Protein AF-0000000085037123 (afdb_homodimer)

Secondary structure (DSSP, 8-state):
--HHHHHHHHT--HHHHHHHHHTTSS-PPPEETTEE---HHHHHHHHHHHHHHTTT--HHHHHHHHHHHHT-GGGHHHHHHHHHHHHHHHHHHHHHHHHHHHHHHHHHHHHHHHHH-/--HHHHHHHHT--HHHHHHHHHTTSS-PPPEETTEE---HHHHHHHHHHHHHHTTT--HHHHHHHHHHHHT-GGGHHHHHHHHHHHHHHHHHHHHHHHHHHHHHHHHHHHHHHHHH-

Foldseek 3Di:
DFLVVLCVVVVHDSVVVVVCVVLVQADPADDDVRTGDDDPVRSVSVVLLVVVVVLVDDSVLSSVLVVLVVVDPVCVVVNVVSSVVSVVVVVVVVVVVVVVVVVVVVVVVVVVVVVVD/DFLVVLCVVVVHDSVVVVVCVVLVQADPADDDVNTGDDDPVRSVSVVLLVVVVVLVDDSVLSSVLVVLVVVDPVCVVVNVVSSVVSVVVVVVVVVVVVVVVVVVVVVVVVVVVVVVD

pLDDT: mean 92.63, std 3.12, range [77.19, 97.56]

Solvent-accessible surface area (backbone atoms only — not comparable to full-atom values): 12843 Å² total; per-residue (Å²): 78,42,58,68,57,52,16,61,73,69,71,48,52,56,64,54,55,50,46,38,38,72,71,62,73,40,68,89,67,50,58,61,95,82,38,57,39,48,49,71,67,52,50,51,49,47,51,49,51,53,55,50,46,49,41,70,52,50,72,68,53,45,48,53,50,51,56,41,58,72,69,38,78,87,32,48,67,58,52,46,52,50,48,50,52,50,41,54,52,50,52,51,50,48,54,54,50,52,51,10,48,52,46,36,54,51,52,49,49,55,48,52,56,59,65,74,99,79,43,57,67,55,52,17,62,73,68,74,47,54,56,65,55,55,50,46,38,39,72,73,62,73,40,68,88,67,50,57,60,95,82,36,55,38,47,48,69,66,53,50,53,49,49,53,49,50,55,55,51,46,49,42,68,52,50,72,67,53,45,46,53,51,51,55,42,56,73,70,37,78,88,33,48,66,59,50,44,50,52,47,51,51,49,41,54,51,50,52,51,50,48,52,53,49,52,49,11,47,52,46,34,53,49,51,48,50,53,48,53,58,58,65,73,96

Nearest PDB structures (foldseek):
  3gp4-assembly1_A  TM=7.620E-01  e=3.020E-07  Listeria monocytogenes serotype 4b str. F2365
  5d8c-assembly1_A  TM=7.334E-01  e=1.557E-06  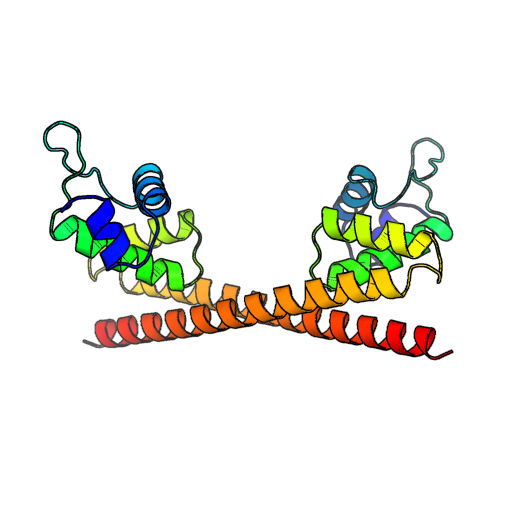Haemophilus influenzae Rd KW20
  2zhg-assembly1_A-2  TM=6.998E-01  e=9.641E-04  Escherichia coli K-12
  2zhh-assembly1_A-2  TM=7.158E-01  e=2.579E-03  Escherichia coli K-12
  3qao-assembly1_A-2  TM=5.872E-01  e=1.174E-03  Listeria monocytogenes EGD-e

Organism: Levilactobacillus brevis (strain ATCC 367 / BCRC 12310 / CIP 105137 / JCM 1170 / LMG 11437 / NCIMB 947 / NCTC 947) (NCBI:txid387344)

Sequence (234 aa):
MKIETVAQRYHISTSAIRYYEQQGLIGPINRINGIRDFNTTDLERMDFILCVKQCGMTIKQMKQFIATYEQGDSTLRERLTILQTQLSASEEQLTTLTQSISHLKQKIGDIHIRLAEMKIETVAQRYHISTSAIRYYEQQGLIGPINRINGIRDFNTTDLERMDFILCVKQCGMTIKQMKQFIATYEQGDSTLRERLTILQTQLSASEEQLTTLTQSISHLKQKIGDIHIRLAE

InterPro domains:
  IPR000551 MerR-type HTH domain [PF13411] (1-66)
  IPR000551 MerR-type HTH domain [PS50937] (1-68)
  IPR000551 MerR-type HTH domain [SM00422] (1-69)
  IPR009061 Putative DNA-binding domain superfamily [SSF46955] (1-109)
  IPR047057 MerR transcriptional regulator [PTHR30204] (1-108)

Radius of gyration: 24.16 Å; Cα contacts (8 Å, |Δi|>4): 195; chains: 2; bounding box: 43×68×56 Å

Structure (mmCIF, N/CA/C/O backbone):
data_AF-0000000085037123-model_v1
#
loop_
_entity.id
_entity.type
_entity.pdbx_description
1 polymer 'Transcriptional regulator, MerR family'
#
loop_
_atom_site.group_PDB
_atom_site.id
_atom_site.type_symbol
_atom_site.label_atom_id
_atom_site.label_alt_id
_atom_site.label_comp_id
_atom_site.label_asym_id
_atom_site.label_entity_id
_atom_site.label_seq_id
_atom_site.pdbx_PDB_ins_code
_atom_site.Cartn_x
_atom_site.Cartn_y
_atom_site.Cartn_z
_atom_site.occupancy
_atom_site.B_iso_or_equiv
_atom_site.auth_seq_id
_atom_site.auth_comp_id
_atom_site.auth_asym_id
_atom_site.auth_atom_id
_atom_site.pdbx_PDB_model_num
ATOM 1 N N . MET A 1 1 ? 6.297 34 2.49 1 90.25 1 MET A N 1
ATOM 2 C CA . MET A 1 1 ? 7.332 33 2.25 1 90.25 1 MET A CA 1
ATOM 3 C C . MET A 1 1 ? 7.113 32.312 0.912 1 90.25 1 MET A C 1
ATOM 5 O O . MET A 1 1 ? 5.984 31.969 0.562 1 90.25 1 MET A O 1
ATOM 9 N N . LYS A 1 2 ? 8.172 32.156 0.13 1 92.06 2 LYS A N 1
ATOM 10 C CA . LYS A 1 2 ? 8.07 31.562 -1.196 1 92.06 2 LYS A CA 1
ATOM 11 C C . LYS A 1 2 ? 8.062 30.047 -1.109 1 92.06 2 LYS A C 1
ATOM 13 O O . LYS A 1 2 ? 8.5 29.469 -0.11 1 92.06 2 LYS A O 1
ATOM 18 N N . ILE A 1 3 ? 7.609 29.438 -2.178 1 93.19 3 ILE A N 1
ATOM 19 C CA . ILE A 1 3 ? 7.363 28 -2.17 1 93.19 3 ILE A CA 1
ATOM 20 C C . ILE A 1 3 ? 8.68 27.25 -1.972 1 93.19 3 ILE A C 1
ATOM 22 O O . ILE A 1 3 ? 8.711 26.188 -1.329 1 93.19 3 ILE A O 1
ATOM 26 N N . GLU A 1 4 ? 9.734 27.797 -2.539 1 94.31 4 GLU A N 1
ATOM 27 C CA . GLU A 1 4 ? 11.039 27.156 -2.391 1 94.31 4 GLU A CA 1
ATOM 28 C C . GLU A 1 4 ? 11.484 27.125 -0.93 1 94.31 4 GLU A C 1
ATOM 30 O O . GLU A 1 4 ? 12.055 26.141 -0.465 1 94.31 4 GLU A O 1
ATOM 35 N N . THR A 1 5 ? 11.203 28.156 -0.266 1 93.88 5 THR A N 1
ATOM 36 C CA . THR A 1 5 ? 11.555 28.266 1.146 1 93.88 5 THR A CA 1
ATOM 37 C C . THR A 1 5 ? 10.711 27.312 1.984 1 93.88 5 THR A C 1
ATOM 39 O O . THR A 1 5 ? 11.227 26.656 2.9 1 93.88 5 THR A O 1
ATOM 42 N N . VAL A 1 6 ? 9.508 27.25 1.659 1 93.19 6 VAL A N 1
ATOM 43 C CA . VAL A 1 6 ? 8.609 26.359 2.371 1 93.19 6 VAL A CA 1
ATOM 44 C C . VAL A 1 6 ? 9.039 24.906 2.154 1 93.19 6 VAL A C 1
ATOM 46 O O . VAL A 1 6 ? 9.078 24.109 3.1 1 93.19 6 VAL A O 1
ATOM 49 N N . ALA A 1 7 ? 9.398 24.578 0.961 1 94.44 7 ALA A N 1
ATOM 50 C CA . ALA A 1 7 ? 9.859 23.234 0.622 1 94.44 7 ALA A CA 1
ATOM 51 C C . ALA A 1 7 ? 11.094 22.859 1.44 1 94.44 7 ALA A C 1
ATOM 53 O O . ALA A 1 7 ? 11.18 21.75 1.968 1 94.44 7 ALA A O 1
ATOM 54 N N . GLN A 1 8 ? 11.969 23.766 1.541 1 93.56 8 GLN A N 1
ATOM 55 C CA . GLN A 1 8 ? 13.188 23.547 2.307 1 93.56 8 GLN A CA 1
ATOM 56 C C . GLN A 1 8 ? 12.883 23.375 3.791 1 93.56 8 GLN A C 1
ATOM 58 O O . GLN A 1 8 ? 13.453 22.5 4.453 1 93.56 8 GLN A O 1
ATOM 63 N N . ARG A 1 9 ? 11.977 24.156 4.227 1 91.44 9 ARG A N 1
ATOM 64 C CA . ARG A 1 9 ? 11.609 24.125 5.637 1 91.44 9 ARG A CA 1
ATOM 65 C C . ARG A 1 9 ? 11.055 22.766 6.035 1 91.44 9 ARG A C 1
ATOM 67 O O . ARG A 1 9 ? 11.359 22.25 7.117 1 91.44 9 ARG A O 1
ATOM 74 N N . TYR A 1 10 ? 10.273 22.203 5.188 1 91.31 10 TYR A N 1
ATOM 75 C CA . TYR A 1 10 ? 9.57 20.984 5.539 1 91.31 10 TYR A CA 1
ATOM 76 C C . TYR A 1 10 ? 10.227 19.766 4.879 1 91.31 10 TYR A C 1
ATOM 78 O O . TYR A 1 10 ? 9.742 18.641 5.008 1 91.31 10 TYR A O 1
ATOM 86 N N . HIS A 1 11 ? 11.258 19.984 4.203 1 92.06 11 HIS A N 1
ATOM 87 C CA . HIS A 1 11 ? 12.023 18.922 3.545 1 92.06 11 HIS A CA 1
ATOM 88 C C . HIS A 1 11 ? 11.141 18.125 2.598 1 92.06 11 HIS A C 1
ATOM 90 O O . HIS A 1 11 ? 11.164 16.891 2.627 1 92.06 11 HIS A O 1
ATOM 96 N N . ILE A 1 12 ? 10.406 18.922 1.743 1 92.31 12 ILE A N 1
ATOM 97 C CA . ILE A 1 12 ? 9.602 18.312 0.694 1 92.31 12 ILE A CA 1
ATOM 98 C C . ILE A 1 12 ? 9.797 19.062 -0.618 1 92.31 12 ILE A C 1
ATOM 100 O O . ILE A 1 12 ? 10.414 20.125 -0.641 1 92.31 12 ILE A O 1
ATOM 104 N N . SER A 1 13 ? 9.32 18.516 -1.652 1 94.69 13 SER A N 1
ATOM 105 C CA . SER A 1 13 ? 9.477 19.156 -2.957 1 94.69 13 SER A CA 1
ATOM 106 C C . SER A 1 13 ? 8.414 20.234 -3.184 1 94.69 13 SER A C 1
ATOM 108 O O . SER A 1 13 ? 7.332 20.172 -2.6 1 94.69 13 SER A O 1
ATOM 110 N N . THR A 1 14 ? 8.766 21.125 -4.023 1 95.25 14 THR A N 1
ATOM 111 C CA . THR A 1 14 ? 7.785 22.125 -4.414 1 95.25 14 THR A CA 1
ATOM 112 C C . THR A 1 14 ? 6.582 21.484 -5.098 1 95.25 14 THR A C 1
ATOM 114 O O . THR A 1 14 ? 5.457 21.969 -4.965 1 95.25 14 THR A O 1
ATOM 117 N N . SER A 1 15 ? 6.848 20.406 -5.805 1 95.81 15 SER A N 1
ATOM 118 C CA . SER A 1 15 ? 5.777 19.688 -6.48 1 95.81 15 SER A CA 1
ATOM 119 C C . SER A 1 15 ? 4.773 19.125 -5.48 1 95.81 15 SER A C 1
ATOM 121 O O . SER A 1 15 ? 3.566 19.125 -5.734 1 95.81 15 SER A O 1
ATOM 123 N N . ALA A 1 16 ? 5.273 18.688 -4.355 1 94 16 ALA A N 1
ATOM 124 C CA . ALA A 1 16 ? 4.387 18.172 -3.314 1 94 16 ALA A CA 1
ATOM 125 C C . ALA A 1 16 ? 3.471 19.281 -2.781 1 94 16 ALA A C 1
ATOM 127 O O . ALA A 1 16 ? 2.271 19.047 -2.59 1 94 16 ALA A O 1
ATOM 128 N N . ILE A 1 17 ? 4.066 20.438 -2.553 1 94 17 ILE A N 1
ATOM 129 C CA . ILE A 1 17 ? 3.301 21.562 -2.053 1 94 17 ILE A CA 1
ATOM 130 C C . ILE A 1 17 ? 2.211 21.938 -3.057 1 94 17 ILE A C 1
ATOM 132 O O . ILE A 1 17 ? 1.056 22.141 -2.68 1 94 17 ILE A O 1
ATOM 136 N N . ARG A 1 18 ? 2.57 21.953 -4.328 1 93.5 18 ARG A N 1
ATOM 137 C CA . ARG A 1 18 ? 1.61 22.25 -5.387 1 93.5 18 ARG A CA 1
ATOM 138 C C . ARG A 1 18 ? 0.509 21.203 -5.445 1 93.5 18 ARG A C 1
ATOM 140 O O . ARG A 1 18 ? -0.661 21.531 -5.656 1 93.5 18 ARG A O 1
ATOM 147 N N . TYR A 1 19 ? 0.93 20.094 -5.25 1 94.06 19 TYR A N 1
ATOM 148 C CA . TYR A 1 19 ? -0.025 18.984 -5.262 1 94.06 19 TYR A CA 1
ATOM 149 C C . TYR A 1 19 ? -1.06 19.141 -4.152 1 94.06 19 TYR A C 1
ATOM 151 O O . TYR A 1 19 ? -2.26 18.984 -4.391 1 94.06 19 TYR A O 1
ATOM 159 N N . TYR A 1 20 ? -0.554 19.438 -2.977 1 93.81 20 TYR A N 1
ATOM 160 C CA . TYR A 1 20 ? -1.46 19.609 -1.846 1 93.81 20 TYR A CA 1
ATOM 161 C C . TYR A 1 20 ? -2.412 20.781 -2.082 1 93.81 20 TYR A C 1
ATOM 163 O O . TYR A 1 20 ? -3.576 20.719 -1.676 1 93.81 20 TYR A O 1
ATOM 171 N N . GLU A 1 21 ? -1.903 21.812 -2.689 1 93.06 21 GLU A N 1
ATOM 172 C CA . GLU A 1 21 ? -2.75 22.938 -3.035 1 93.06 21 GLU A CA 1
ATOM 173 C C . GLU A 1 21 ? -3.793 22.562 -4.082 1 93.06 21 GLU A C 1
ATOM 175 O O . GLU A 1 21 ? -4.965 22.922 -3.957 1 93.06 21 GLU A O 1
ATOM 180 N N . GLN A 1 22 ? -3.352 21.797 -5.062 1 93.31 22 GLN A N 1
ATOM 181 C CA . GLN A 1 22 ? -4.242 21.344 -6.129 1 93.31 22 GLN A CA 1
ATOM 182 C C . GLN A 1 22 ? -5.355 20.453 -5.578 1 93.31 22 GLN A C 1
ATOM 184 O O . GLN A 1 22 ? -6.492 20.516 -6.047 1 93.31 22 GLN A O 1
ATOM 189 N N . GLN A 1 23 ? -5.043 19.703 -4.625 1 93.5 23 GLN A N 1
ATOM 190 C CA . GLN A 1 23 ? -6.004 18.781 -4.039 1 93.5 23 GLN A CA 1
ATOM 191 C C . GLN A 1 23 ? -6.926 19.484 -3.053 1 93.5 23 GLN A C 1
ATOM 193 O O . GLN A 1 23 ? -7.852 18.875 -2.512 1 93.5 23 GLN A O 1
ATOM 198 N N . GLY A 1 24 ? -6.57 20.688 -2.723 1 90.69 24 GLY A N 1
ATOM 199 C CA . GLY A 1 24 ? -7.426 21.453 -1.837 1 90.69 24 GLY A CA 1
ATOM 200 C C . GLY A 1 24 ? -7.113 21.25 -0.368 1 90.69 24 GLY A C 1
ATOM 201 O O . GLY A 1 24 ? -7.938 21.547 0.497 1 90.69 24 GLY A O 1
ATOM 202 N N . LEU A 1 25 ? -6.031 20.672 -0.141 1 92.5 25 LEU A N 1
ATOM 203 C CA . LEU A 1 25 ? -5.629 20.438 1.24 1 92.5 25 LEU A CA 1
ATOM 204 C C . LEU A 1 25 ? -5.09 21.703 1.877 1 92.5 25 LEU A C 1
ATOM 206 O O . LEU A 1 25 ? -5.199 21.891 3.09 1 92.5 25 LEU A O 1
ATOM 210 N N . ILE A 1 26 ? -4.438 22.531 0.982 1 88.69 26 ILE A N 1
ATOM 211 C CA . ILE A 1 26 ? -3.955 23.812 1.449 1 88.69 26 ILE A CA 1
ATOM 212 C C . ILE A 1 26 ? -4.348 24.906 0.452 1 88.69 26 ILE A C 1
ATOM 214 O O . ILE A 1 26 ? -4.562 24.625 -0.729 1 88.69 26 ILE A O 1
ATOM 218 N N . GLY A 1 27 ? -4.457 26.031 1.012 1 83.5 27 GLY A N 1
ATOM 219 C CA . GLY A 1 27 ? -4.73 27.188 0.161 1 83.5 27 GLY A CA 1
ATOM 220 C C . GLY A 1 27 ? -6.176 27.641 0.225 1 83.5 27 GLY A C 1
ATOM 221 O O . GLY A 1 27 ? -6.941 27.188 1.07 1 83.5 27 GLY A O 1
ATOM 222 N N . PRO A 1 28 ? -6.465 28.406 -0.674 1 86.19 28 PRO A N 1
ATOM 223 C CA . PRO A 1 28 ? -5.668 29.125 -1.672 1 86.19 28 PRO A CA 1
ATOM 224 C C . PRO A 1 28 ? -4.566 29.969 -1.045 1 86.19 28 PRO A C 1
ATOM 226 O O . PRO A 1 28 ? -4.785 30.609 -0.009 1 86.19 28 PRO A O 1
ATOM 229 N N . ILE A 1 29 ? -3.438 29.938 -1.688 1 92.5 29 ILE A N 1
ATOM 230 C CA . ILE A 1 29 ? -2.277 30.672 -1.217 1 92.5 29 ILE A CA 1
ATOM 231 C C . ILE A 1 29 ? -2.221 32.031 -1.909 1 92.5 29 ILE A C 1
ATOM 233 O O . ILE A 1 29 ? -2.408 32.125 -3.125 1 92.5 29 ILE A O 1
ATOM 237 N N . ASN A 1 30 ? -2.094 33.031 -1.073 1 92.12 30 ASN A N 1
ATOM 238 C CA . ASN A 1 30 ? -1.947 34.375 -1.637 1 92.12 30 ASN A CA 1
ATOM 239 C C . ASN A 1 30 ? -0.748 34.469 -2.576 1 92.12 30 ASN A C 1
ATOM 241 O O . ASN A 1 30 ? 0.256 33.781 -2.371 1 92.12 30 ASN A O 1
ATOM 245 N N . ARG A 1 31 ? -0.884 35.312 -3.633 1 93.69 31 ARG A N 1
ATOM 246 C CA . ARG A 1 31 ? 0.2 35.5 -4.594 1 93.69 31 ARG A CA 1
ATOM 247 C C . ARG A 1 31 ? 0.605 36.969 -4.695 1 93.69 31 ARG A C 1
ATOM 249 O O . ARG A 1 31 ? -0.25 37.844 -4.684 1 93.69 31 ARG A O 1
ATOM 256 N N . ILE A 1 32 ? 1.827 37.25 -4.605 1 93.38 32 ILE A N 1
ATOM 257 C CA . ILE A 1 32 ? 2.396 38.562 -4.883 1 93.38 32 ILE A CA 1
ATOM 258 C C . ILE A 1 32 ? 3.119 38.531 -6.227 1 93.38 32 ILE A C 1
ATOM 260 O O . ILE A 1 32 ? 4.121 37.844 -6.387 1 93.38 32 ILE A O 1
ATOM 264 N N . ASN A 1 33 ? 2.557 39.281 -7.148 1 93.62 33 ASN A N 1
ATOM 265 C CA . ASN A 1 33 ? 3.08 39.281 -8.516 1 93.62 33 ASN A CA 1
ATOM 266 C C . ASN A 1 33 ? 3.104 37.906 -9.117 1 93.62 33 ASN A C 1
ATOM 268 O O . ASN A 1 33 ? 4.105 37.469 -9.711 1 93.62 33 ASN A O 1
ATOM 272 N N . GLY A 1 34 ? 2.203 37.094 -8.758 1 92.06 34 GLY A N 1
ATOM 273 C CA . GLY A 1 34 ? 2.051 35.781 -9.352 1 92.06 34 GLY A CA 1
ATOM 274 C C . GLY A 1 34 ? 2.773 34.688 -8.578 1 92.06 34 GLY A C 1
ATOM 275 O O . GLY A 1 34 ? 2.66 33.5 -8.906 1 92.06 34 GLY A O 1
ATOM 276 N N . ILE A 1 35 ? 3.506 35.125 -7.594 1 92.62 35 ILE A N 1
ATOM 277 C CA . ILE A 1 35 ? 4.301 34.156 -6.84 1 92.62 35 ILE A CA 1
ATOM 278 C C . ILE A 1 35 ? 3.633 33.875 -5.496 1 92.62 35 ILE A C 1
ATOM 280 O O . ILE A 1 35 ? 3.248 34.812 -4.781 1 92.62 35 ILE A O 1
ATOM 284 N N . ARG A 1 36 ? 3.535 32.562 -5.25 1 93.88 36 ARG A N 1
ATOM 285 C CA . ARG A 1 36 ? 2.938 32.188 -3.973 1 93.88 36 ARG A CA 1
ATOM 286 C C . ARG A 1 36 ? 3.666 32.844 -2.809 1 93.88 36 ARG A C 1
ATOM 288 O O . ARG A 1 36 ? 4.898 32.906 -2.787 1 93.88 36 ARG A O 1
ATOM 295 N N . ASP A 1 37 ? 2.873 33.406 -1.872 1 95.19 37 ASP A N 1
ATOM 296 C CA . ASP A 1 37 ? 3.398 33.969 -0.639 1 95.19 37 ASP A CA 1
ATOM 297 C C . ASP A 1 37 ? 2.703 33.375 0.585 1 95.19 37 ASP A C 1
ATOM 299 O O . ASP A 1 37 ? 1.639 33.875 0.99 1 95.19 37 ASP A O 1
ATOM 303 N N . PHE A 1 38 ? 3.363 32.406 1.221 1 95.62 38 PHE A N 1
ATOM 304 C CA . PHE A 1 38 ? 2.789 31.656 2.324 1 95.62 38 PHE A CA 1
ATOM 305 C C . PHE A 1 38 ? 2.816 32.469 3.613 1 95.62 38 PHE A C 1
ATOM 307 O O . PHE A 1 38 ? 3.859 33 3.996 1 95.62 38 PHE A O 1
ATOM 314 N N . ASN A 1 39 ? 1.682 32.5 4.223 1 93.06 39 ASN A N 1
ATOM 315 C CA . ASN A 1 39 ? 1.607 33.156 5.523 1 93.06 39 ASN A CA 1
ATOM 316 C C . ASN A 1 39 ? 1.676 32.156 6.664 1 93.06 39 ASN A C 1
ATOM 318 O O . ASN A 1 39 ? 1.873 30.953 6.426 1 93.06 39 ASN A O 1
ATOM 322 N N . THR A 1 40 ? 1.588 32.594 7.859 1 91.38 40 THR A N 1
ATOM 323 C CA . THR A 1 40 ? 1.738 31.75 9.039 1 91.38 40 THR A CA 1
ATOM 324 C C . THR A 1 40 ? 0.653 30.672 9.086 1 91.38 40 THR A C 1
ATOM 326 O O . THR A 1 40 ? 0.924 29.516 9.43 1 91.38 40 THR A O 1
ATOM 329 N N . THR A 1 41 ? -0.478 31.062 8.695 1 88.62 41 THR A N 1
ATOM 330 C CA . THR A 1 41 ? -1.594 30.125 8.695 1 88.62 41 THR A CA 1
ATOM 331 C C . THR A 1 41 ? -1.366 29.016 7.68 1 88.62 41 THR A C 1
ATOM 333 O O . THR A 1 41 ? -1.68 27.859 7.941 1 88.62 41 THR A O 1
ATOM 336 N N . ASP A 1 42 ? -0.844 29.406 6.551 1 91.75 42 ASP A N 1
ATOM 337 C CA . ASP A 1 42 ? -0.526 28.406 5.527 1 91.75 42 ASP A CA 1
ATOM 338 C C . ASP A 1 42 ? 0.511 27.406 6.031 1 91.75 42 ASP A C 1
ATOM 340 O O . ASP A 1 42 ? 0.395 26.203 5.781 1 91.75 42 ASP A O 1
ATOM 344 N N . LEU A 1 43 ? 1.436 27.906 6.758 1 91.44 43 LEU A N 1
ATOM 345 C CA . LEU A 1 43 ? 2.506 27.047 7.266 1 91.44 43 LEU A CA 1
ATOM 346 C C . LEU A 1 43 ? 1.982 26.109 8.344 1 91.44 43 LEU A C 1
ATOM 348 O O . LEU A 1 43 ? 2.393 24.953 8.406 1 91.44 43 LEU A O 1
ATOM 352 N N . GLU A 1 44 ? 1.164 26.609 9.148 1 86.94 44 GLU A N 1
ATOM 353 C CA . GLU A 1 44 ? 0.541 25.766 10.164 1 86.94 44 GLU A CA 1
ATOM 354 C C . GLU A 1 44 ? -0.26 24.641 9.523 1 86.94 44 GLU A C 1
ATOM 356 O O . GLU A 1 44 ? -0.21 23.5 9.984 1 86.94 44 GLU A O 1
ATOM 361 N N . ARG A 1 45 ? -0.962 25.062 8.492 1 88.31 45 ARG A N 1
ATOM 362 C CA . ARG A 1 45 ? -1.732 24.047 7.762 1 88.31 45 ARG A CA 1
ATOM 363 C C . ARG A 1 45 ? -0.816 23 7.145 1 88.31 45 ARG A C 1
ATOM 365 O O . ARG A 1 45 ? -1.11 21.812 7.195 1 88.31 45 ARG A O 1
ATOM 372 N N . MET A 1 46 ? 0.225 23.453 6.613 1 90.38 46 MET A N 1
ATOM 373 C CA . MET A 1 46 ? 1.209 22.547 6.027 1 90.38 46 MET A CA 1
ATOM 374 C C . MET A 1 46 ? 1.745 21.578 7.074 1 90.38 46 MET A C 1
ATOM 376 O O . MET A 1 46 ? 1.86 20.375 6.812 1 90.38 46 MET A O 1
ATOM 380 N N . ASP A 1 47 ? 2.012 22.078 8.242 1 88 47 ASP A N 1
ATOM 381 C CA . ASP A 1 47 ? 2.479 21.25 9.344 1 88 47 ASP A CA 1
ATOM 382 C C . ASP A 1 47 ? 1.476 20.141 9.656 1 88 47 ASP A C 1
ATOM 384 O O . ASP A 1 47 ? 1.858 18.984 9.836 1 88 47 ASP A O 1
ATOM 388 N N . PHE A 1 48 ? 0.302 20.562 9.672 1 87.56 48 PHE A N 1
ATOM 389 C CA . PHE A 1 48 ? -0.769 19.625 10 1 87.56 48 PHE A CA 1
ATOM 390 C C . PHE A 1 48 ? -0.901 18.562 8.922 1 87.56 48 PHE A C 1
ATOM 392 O O . PHE A 1 48 ? -0.981 17.359 9.227 1 87.56 48 PHE A O 1
ATOM 399 N N . ILE A 1 49 ? -0.877 18.953 7.719 1 90.44 49 ILE A N 1
ATOM 400 C CA . ILE A 1 49 ? -1.005 18.062 6.578 1 90.44 49 ILE A CA 1
ATOM 401 C C . ILE A 1 49 ? 0.126 17.031 6.602 1 90.44 49 ILE A C 1
ATOM 403 O O . ILE A 1 49 ? -0.112 15.828 6.438 1 90.44 49 ILE A O 1
ATOM 407 N N . LEU A 1 50 ? 1.294 17.5 6.832 1 89.88 50 LEU A N 1
ATOM 408 C CA . LEU A 1 50 ? 2.457 16.625 6.832 1 89.88 50 LEU A CA 1
ATOM 409 C C . LEU A 1 50 ? 2.396 15.648 8 1 89.88 50 LEU A C 1
ATOM 411 O O . LEU A 1 50 ? 2.809 14.492 7.871 1 89.88 50 LEU A O 1
ATOM 415 N N . CYS A 1 51 ? 1.893 16.125 9.062 1 86.81 51 CYS A N 1
ATOM 416 C CA . CYS A 1 51 ? 1.722 15.266 10.227 1 86.81 51 CYS A CA 1
ATOM 417 C C . CYS A 1 51 ? 0.723 14.148 9.93 1 86.81 51 CYS A C 1
ATOM 419 O O . CYS A 1 51 ? 0.988 12.984 10.219 1 86.81 51 CYS A O 1
ATOM 421 N N . VAL A 1 52 ? -0.366 14.539 9.367 1 89.62 52 VAL A N 1
ATOM 422 C CA . VAL A 1 52 ? -1.416 13.57 9.062 1 89.62 52 VAL A CA 1
ATOM 423 C C . VAL A 1 52 ? -0.929 12.602 7.984 1 89.62 52 VAL A C 1
ATOM 425 O O . VAL A 1 52 ? -1.238 11.406 8.031 1 89.62 52 VAL A O 1
ATOM 428 N N . LYS A 1 53 ? -0.197 13.141 7.094 1 91.62 53 LYS A N 1
ATOM 429 C CA . LYS A 1 53 ? 0.363 12.32 6.023 1 91.62 53 LYS A CA 1
ATOM 430 C C . LYS A 1 53 ? 1.226 11.195 6.586 1 91.62 53 LYS A C 1
ATOM 432 O O . LYS A 1 53 ? 1.222 10.086 6.059 1 91.62 53 LYS A O 1
ATOM 437 N N . GLN A 1 54 ? 1.88 11.484 7.613 1 90.31 54 GLN A N 1
ATOM 438 C CA . GLN A 1 54 ? 2.75 10.5 8.242 1 90.31 54 GLN A CA 1
ATOM 439 C C . GLN A 1 54 ? 1.942 9.344 8.828 1 90.31 54 GLN A C 1
ATOM 441 O O . GLN A 1 54 ? 2.492 8.281 9.109 1 90.31 54 GLN A O 1
ATOM 446 N N . CYS A 1 55 ? 0.702 9.531 8.922 1 90.69 55 CYS A N 1
ATOM 447 C CA . CYS A 1 55 ? -0.18 8.508 9.477 1 90.69 55 CYS A CA 1
ATOM 448 C C . CYS A 1 55 ? -0.586 7.504 8.406 1 90.69 55 CYS A C 1
ATOM 450 O O . CYS A 1 55 ? -1.253 6.508 8.703 1 90.69 55 CYS A O 1
ATOM 452 N N . GLY A 1 56 ? -0.235 7.727 7.203 1 91.12 56 GLY A N 1
ATOM 453 C CA . GLY A 1 56 ? -0.521 6.793 6.129 1 91.12 56 GLY A CA 1
ATOM 454 C C . GLY A 1 56 ? -1.891 6.996 5.512 1 91.12 56 GLY A C 1
ATOM 455 O O . GLY A 1 56 ? -2.449 6.078 4.906 1 91.12 56 GLY A O 1
ATOM 456 N N . MET A 1 57 ? -2.41 8.164 5.582 1 92.56 57 MET A N 1
ATOM 457 C CA . MET A 1 57 ? -3.742 8.461 5.062 1 92.56 57 MET A CA 1
ATOM 458 C C . MET A 1 57 ? -3.676 8.875 3.594 1 92.56 57 MET A C 1
ATOM 460 O O . MET A 1 57 ? -2.695 9.477 3.16 1 92.56 57 MET A O 1
ATOM 464 N N . THR A 1 58 ? -4.785 8.508 2.9 1 91.38 58 THR A N 1
ATOM 465 C CA . THR A 1 58 ? -4.957 9.008 1.54 1 91.38 58 THR A CA 1
ATOM 466 C C . THR A 1 58 ? -5.34 10.484 1.551 1 91.38 58 THR A C 1
ATOM 468 O O . THR A 1 58 ? -5.703 11.023 2.596 1 91.38 58 THR A O 1
ATOM 471 N N . ILE A 1 59 ? -5.242 11.07 0.383 1 92.69 59 ILE A N 1
ATOM 472 C CA . ILE A 1 59 ? -5.609 12.477 0.248 1 92.69 59 ILE A CA 1
ATOM 473 C C . ILE A 1 59 ? -7.062 12.672 0.68 1 92.69 59 ILE A C 1
ATOM 475 O O . ILE A 1 59 ? -7.379 13.633 1.382 1 92.69 59 ILE A O 1
ATOM 479 N N . LYS A 1 60 ? -7.859 11.695 0.343 1 92 60 LYS A N 1
ATOM 480 C CA . LYS A 1 60 ? -9.273 11.773 0.704 1 92 60 LYS A CA 1
ATOM 481 C C . LYS A 1 60 ? -9.453 11.703 2.217 1 92 60 LYS A C 1
ATOM 483 O O . LYS A 1 60 ? -10.195 12.5 2.795 1 92 60 LYS A O 1
ATOM 488 N N . GLN A 1 61 ? -8.828 10.82 2.83 1 91.12 61 GLN A N 1
ATOM 489 C CA . GLN A 1 61 ? -8.883 10.664 4.281 1 91.12 61 GLN A CA 1
ATOM 490 C C . GLN A 1 61 ? -8.328 11.898 4.988 1 91.12 61 GLN A C 1
ATOM 492 O O . GLN A 1 61 ? -8.875 12.336 6 1 91.12 61 GLN A O 1
ATOM 497 N N . MET A 1 62 ? -7.262 12.422 4.414 1 93.5 62 MET A N 1
ATOM 498 C CA . MET A 1 62 ? -6.648 13.617 4.988 1 93.5 62 MET A CA 1
ATOM 499 C C . MET A 1 62 ? -7.621 14.789 4.961 1 93.5 62 MET A C 1
ATOM 501 O O . MET A 1 62 ? -7.762 15.508 5.953 1 93.5 62 MET A O 1
ATOM 505 N N . LYS A 1 63 ? -8.273 14.906 3.879 1 91.5 63 LYS A N 1
ATOM 506 C CA . LYS A 1 63 ? -9.242 15.992 3.736 1 91.5 63 LYS A CA 1
ATOM 507 C C . LYS A 1 63 ? -10.352 15.875 4.773 1 91.5 63 LYS A C 1
ATOM 509 O O . LYS A 1 63 ? -10.719 16.859 5.418 1 91.5 63 LYS A O 1
ATOM 514 N N . GLN A 1 64 ? -10.812 14.727 4.922 1 90.38 64 GLN A N 1
ATOM 515 C CA . GLN A 1 64 ? -11.859 14.484 5.906 1 90.38 64 GLN A CA 1
ATOM 516 C C . GLN A 1 64 ? -11.375 14.797 7.316 1 90.38 64 GLN A C 1
ATOM 518 O O . GLN A 1 64 ? -12.07 15.469 8.086 1 90.38 64 GLN A O 1
ATOM 523 N N . PHE A 1 65 ? -10.258 14.344 7.594 1 92.88 65 PHE A N 1
ATOM 524 C CA . PHE A 1 65 ? -9.703 14.547 8.93 1 92.88 65 PHE A CA 1
ATOM 525 C C . PHE A 1 65 ? -9.477 16.031 9.195 1 92.88 65 PHE A C 1
ATOM 527 O O . PHE A 1 65 ? -9.852 16.531 10.258 1 92.88 65 PHE A O 1
ATOM 534 N N . ILE A 1 66 ? -8.922 16.703 8.266 1 88.75 66 ILE A N 1
ATOM 535 C CA . ILE A 1 66 ? -8.594 18.109 8.414 1 88.75 66 ILE A CA 1
ATOM 536 C C . ILE A 1 66 ? -9.875 18.938 8.539 1 88.75 66 ILE A C 1
ATOM 538 O O . ILE A 1 66 ? -9.945 19.859 9.344 1 88.75 66 ILE A O 1
ATOM 542 N N . ALA A 1 67 ? -10.867 18.516 7.828 1 89.31 67 ALA A N 1
ATOM 543 C CA . ALA A 1 67 ? -12.156 19.203 7.906 1 89.31 67 ALA A CA 1
ATOM 544 C C . ALA A 1 67 ? -12.766 19.078 9.305 1 89.31 67 ALA A C 1
ATOM 546 O O . ALA A 1 67 ? -13.305 20.047 9.844 1 89.31 67 ALA A O 1
ATOM 547 N N . THR A 1 68 ? -12.633 17.969 9.836 1 90.88 68 THR A N 1
ATOM 548 C CA . THR A 1 68 ? -13.148 17.766 11.188 1 90.88 68 THR A CA 1
ATOM 549 C C . THR A 1 68 ? -12.312 18.531 12.203 1 90.88 68 THR A C 1
ATOM 551 O O . THR A 1 68 ? -12.859 19.125 13.141 1 90.88 68 THR A O 1
ATOM 554 N N . TYR A 1 69 ? -11.062 18.578 12.008 1 85.25 69 TYR A N 1
ATOM 555 C CA . TYR A 1 69 ? -10.156 19.281 12.898 1 85.25 69 TYR A CA 1
ATOM 556 C C . TYR A 1 69 ? -10.477 20.781 12.945 1 85.25 69 TYR A C 1
ATOM 558 O O . TYR A 1 69 ? -10.492 21.391 14.016 1 85.25 69 TYR A O 1
ATOM 566 N N . GLU A 1 70 ? -10.828 21.297 11.828 1 86.31 70 GLU A N 1
ATOM 567 C CA . GLU A 1 70 ? -11.07 22.734 11.703 1 86.31 70 GLU A CA 1
ATOM 568 C C . GLU A 1 70 ? -12.375 23.141 12.391 1 86.31 70 GLU A C 1
ATOM 570 O O . GLU A 1 70 ? -12.555 24.297 12.758 1 86.31 70 GLU A O 1
ATOM 575 N N . GLN A 1 71 ?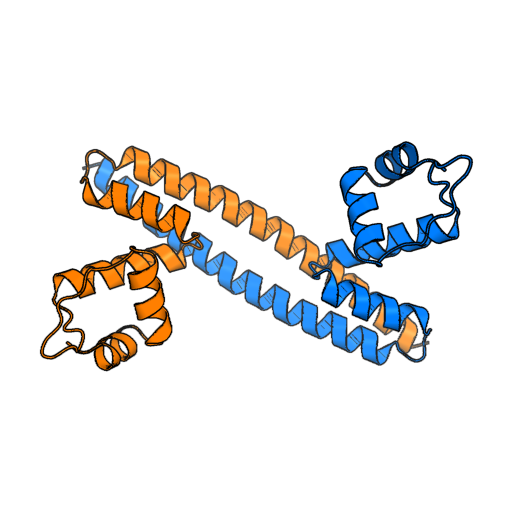 -13.18 22.188 12.625 1 91.12 71 GLN A N 1
ATOM 576 C CA . GLN A 1 71 ? -14.461 22.453 13.266 1 91.12 71 GLN A CA 1
ATOM 577 C C . GLN A 1 71 ? -14.297 22.594 14.773 1 91.12 71 GLN A C 1
ATOM 579 O O . GLN A 1 71 ? -15.211 23.062 15.461 1 91.12 71 GLN A O 1
ATOM 584 N N . GLY A 1 72 ? -13.195 22.25 15.297 1 89.38 72 GLY A N 1
ATOM 585 C CA . GLY A 1 72 ? -12.914 22.453 16.703 1 89.38 72 GLY A CA 1
ATOM 586 C C . GLY A 1 72 ? -13.117 21.203 17.547 1 89.38 72 GLY A C 1
ATOM 587 O O . GLY A 1 72 ? -13.305 20.109 17 1 89.38 72 GLY A O 1
ATOM 588 N N . ASP A 1 73 ? -13.164 21.391 18.812 1 91.56 73 ASP A N 1
ATOM 589 C CA . ASP A 1 73 ? -13.078 20.281 19.75 1 91.56 73 ASP A CA 1
ATOM 590 C C . ASP A 1 73 ? -14.391 19.5 19.812 1 91.56 73 ASP A C 1
ATOM 592 O O . ASP A 1 73 ? -14.445 18.406 20.359 1 91.56 73 ASP A O 1
ATOM 596 N N . SER A 1 74 ? -15.422 20.062 19.25 1 93.69 74 SER A N 1
ATOM 597 C CA . SER A 1 74 ? -16.688 19.328 19.203 1 93.69 74 SER A CA 1
ATOM 598 C C . SER A 1 74 ? -16.562 18.062 18.359 1 93.69 74 SER A C 1
ATOM 600 O O . SER A 1 74 ? -17.391 17.156 18.453 1 93.69 74 SER A O 1
ATOM 602 N N . THR A 1 75 ? -15.453 17.969 17.594 1 94.94 75 THR A N 1
ATOM 603 C CA . THR A 1 75 ? -15.32 16.844 16.688 1 94.94 75 THR A CA 1
ATOM 604 C C . THR A 1 75 ? -14.258 15.867 17.172 1 94.94 75 THR A C 1
ATOM 606 O O . THR A 1 75 ? -13.797 15.008 16.422 1 94.94 75 THR A O 1
ATOM 609 N N . LEU A 1 76 ? -13.898 16 18.359 1 94.06 76 LEU A N 1
ATOM 610 C CA . LEU A 1 76 ? -12.828 15.164 18.891 1 94.06 76 LEU A CA 1
ATOM 611 C C . LEU A 1 76 ? -13.172 13.688 18.781 1 94.06 76 LEU A C 1
ATOM 613 O O . LEU A 1 76 ? -12.328 12.875 18.391 1 94.06 76 LEU A O 1
ATOM 617 N N . ARG A 1 77 ? -14.375 13.344 19.109 1 95.06 77 ARG A N 1
ATOM 618 C CA . ARG A 1 77 ? -14.789 11.945 19.031 1 95.06 77 ARG A CA 1
ATOM 619 C C . ARG A 1 77 ? -14.766 11.438 17.594 1 95.06 77 ARG A C 1
ATOM 621 O O . ARG A 1 77 ? -14.383 10.289 17.344 1 95.06 77 ARG A O 1
ATOM 628 N N . GLU A 1 78 ? -15.188 12.258 16.719 1 95.06 78 GLU A N 1
ATOM 629 C CA . GLU A 1 78 ? -15.148 11.898 15.312 1 95.06 78 GLU A CA 1
ATOM 630 C C . GLU A 1 78 ? -13.711 11.711 14.828 1 95.06 78 GLU A C 1
ATOM 632 O O . GLU A 1 78 ? -13.414 10.773 14.094 1 95.06 78 GLU A O 1
ATOM 637 N N . ARG A 1 79 ? -12.844 12.57 15.234 1 93.81 79 ARG A N 1
ATOM 638 C CA . ARG A 1 79 ? -11.438 12.477 14.875 1 93.81 79 ARG A CA 1
ATOM 639 C C . ARG A 1 79 ? -10.82 11.188 15.414 1 93.81 79 ARG A C 1
ATOM 641 O O . ARG A 1 79 ? -10.047 10.523 14.727 1 93.81 79 ARG A O 1
ATOM 648 N N . LEU A 1 80 ? -11.227 10.883 16.594 1 94.88 80 LEU A N 1
ATOM 649 C CA . LEU A 1 80 ? -10.742 9.648 17.203 1 94.88 80 LEU A CA 1
ATOM 650 C C . LEU A 1 80 ? -11.164 8.43 16.391 1 94.88 80 LEU A C 1
ATOM 652 O O . LEU A 1 80 ? -10.359 7.535 16.141 1 94.88 80 LEU A O 1
ATOM 656 N N . THR A 1 81 ? -12.383 8.477 16 1 96.06 81 THR A N 1
ATOM 657 C CA . THR A 1 81 ? -12.922 7.367 15.219 1 96.06 81 THR A CA 1
ATOM 658 C C . THR A 1 81 ? -12.164 7.215 13.898 1 96.06 81 THR A C 1
ATOM 660 O O . THR A 1 81 ? -11.828 6.102 13.5 1 96.06 81 THR A O 1
ATOM 663 N N . ILE A 1 82 ? -11.844 8.305 13.328 1 95.12 82 ILE A N 1
ATOM 664 C CA . ILE A 1 82 ? -11.117 8.281 12.055 1 95.12 82 ILE A CA 1
ATOM 665 C C . ILE A 1 82 ? -9.727 7.691 12.266 1 95.12 82 ILE A C 1
ATOM 667 O O . ILE A 1 82 ? -9.297 6.816 11.508 1 95.12 82 ILE A O 1
ATOM 671 N N . LEU A 1 83 ? -9.062 8.148 13.273 1 95.38 83 LEU A N 1
ATOM 672 C CA . LEU A 1 83 ? -7.703 7.695 13.562 1 95.38 83 LEU A CA 1
ATOM 673 C C . LEU A 1 83 ? -7.688 6.211 13.922 1 95.38 83 LEU A C 1
ATOM 675 O O . LEU A 1 83 ? -6.797 5.477 13.5 1 95.38 83 LEU A O 1
ATOM 679 N N . GLN A 1 84 ? -8.664 5.809 14.656 1 96.5 84 GLN A N 1
ATOM 680 C CA 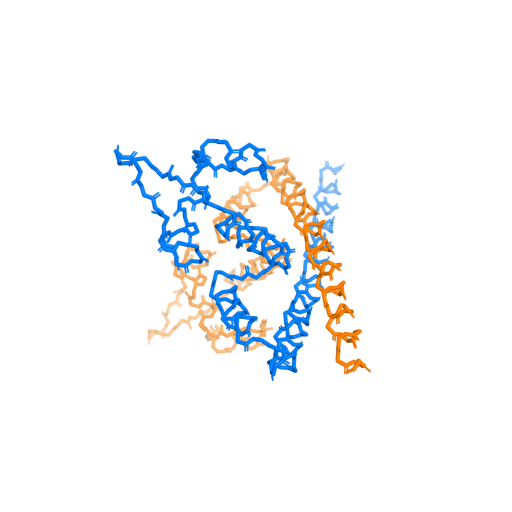. GLN A 1 84 ? -8.742 4.41 15.062 1 96.5 84 GLN A CA 1
ATOM 681 C C . GLN A 1 84 ? -9.008 3.502 13.867 1 96.5 84 GLN A C 1
ATOM 683 O O . GLN A 1 84 ? -8.453 2.406 13.773 1 96.5 84 GLN A O 1
ATOM 688 N N . THR A 1 85 ? -9.867 4 13.062 1 96.25 85 THR A N 1
ATOM 689 C CA . THR A 1 85 ? -10.133 3.256 11.836 1 96.25 85 THR A CA 1
ATOM 690 C C . THR A 1 85 ? -8.867 3.141 10.984 1 96.25 85 THR A C 1
ATOM 692 O O . THR A 1 85 ? -8.555 2.064 10.477 1 96.25 85 THR A O 1
ATOM 695 N N . GLN A 1 86 ? -8.148 4.203 10.883 1 96.19 86 GLN A N 1
ATOM 696 C CA . GLN A 1 86 ? -6.902 4.191 10.125 1 96.19 86 GLN A CA 1
ATOM 697 C C . GLN A 1 86 ? -5.871 3.27 10.766 1 96.19 86 GLN A C 1
ATOM 699 O O . GLN A 1 86 ? -5.125 2.578 10.07 1 96.19 86 GLN A O 1
ATOM 704 N N . LEU A 1 87 ? -5.832 3.295 12.031 1 96.5 87 LEU A N 1
ATOM 705 C CA . LEU A 1 87 ? -4.898 2.43 12.75 1 96.5 87 LEU A CA 1
ATOM 706 C C . LEU A 1 87 ? -5.203 0.96 12.484 1 96.5 87 LEU A C 1
ATOM 708 O O . LEU A 1 87 ? -4.293 0.169 12.227 1 96.5 87 LEU A O 1
ATOM 712 N N . SER A 1 88 ? -6.484 0.62 12.562 1 97.56 88 SER A N 1
ATOM 713 C CA . SER A 1 88 ? -6.898 -0.753 12.289 1 97.56 88 SER A CA 1
ATOM 714 C C . SER A 1 88 ? -6.52 -1.17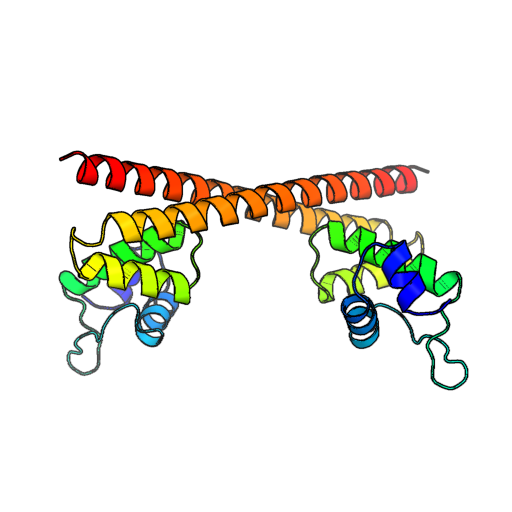4 10.875 1 97.56 88 SER A C 1
ATOM 716 O O . SER A 1 88 ? -5.996 -2.27 10.664 1 97.56 88 SER A O 1
ATOM 718 N N . ALA A 1 89 ?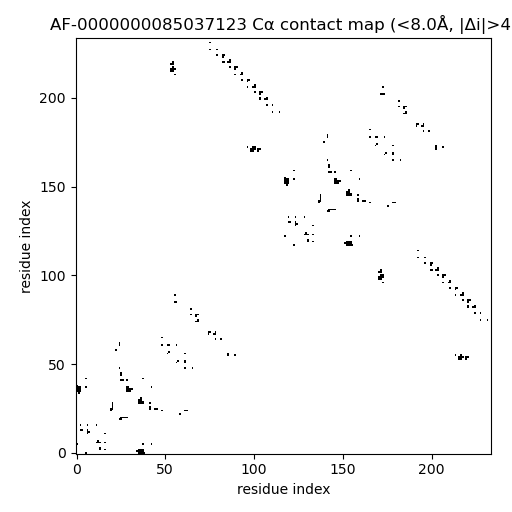 -6.715 -0.291 10.008 1 95.81 89 ALA A N 1
ATOM 719 C CA . ALA A 1 89 ? -6.355 -0.563 8.617 1 95.81 89 ALA A CA 1
ATOM 720 C C . ALA A 1 89 ? -4.848 -0.744 8.469 1 95.81 89 ALA A C 1
ATOM 722 O O . ALA A 1 89 ? -4.395 -1.662 7.781 1 95.81 89 ALA A O 1
ATOM 723 N N . SER A 1 90 ? -4.102 0.072 9.031 1 96.25 90 SER A N 1
ATOM 724 C CA . SER A 1 90 ? -2.645 0 8.953 1 96.25 90 SER A CA 1
ATOM 725 C C . SER A 1 90 ? -2.119 -1.28 9.594 1 96.25 90 SER A C 1
ATOM 727 O O . SER A 1 90 ? -1.172 -1.889 9.086 1 96.25 90 SER A O 1
ATOM 729 N N . GLU A 1 91 ? -2.723 -1.675 10.633 1 96.75 91 GLU A N 1
ATOM 730 C CA . GLU A 1 91 ? -2.305 -2.902 11.305 1 96.75 91 GLU A CA 1
ATOM 731 C C . GLU A 1 91 ? -2.615 -4.129 10.453 1 96.75 91 GLU A C 1
ATOM 733 O O . GLU A 1 91 ? -1.843 -5.09 10.438 1 96.75 91 GLU A O 1
ATOM 738 N N . GLU A 1 92 ? -3.725 -4.043 9.836 1 96.19 92 GLU A N 1
ATOM 739 C CA . GLU A 1 92 ? -4.039 -5.125 8.906 1 96.19 92 GLU A CA 1
ATOM 740 C C . GLU A 1 92 ? -3.033 -5.18 7.762 1 96.19 92 GLU A C 1
ATOM 742 O O . GLU A 1 92 ? -2.6 -6.262 7.359 1 96.19 92 GLU A O 1
ATOM 747 N N . GLN A 1 93 ? -2.662 -4.059 7.273 1 94.56 93 GLN A N 1
ATOM 748 C CA . GLN A 1 93 ? -1.67 -3.994 6.203 1 94.56 93 GLN A CA 1
ATOM 749 C C . GLN A 1 93 ? -0.323 -4.535 6.672 1 94.56 93 GLN A C 1
ATOM 751 O O . GLN A 1 93 ? 0.396 -5.176 5.902 1 94.56 93 GLN A O 1
ATOM 756 N N . LEU A 1 94 ? -0.003 -4.266 7.867 1 95.25 94 LEU A N 1
ATOM 757 C CA . LEU A 1 94 ? 1.245 -4.758 8.445 1 95.25 94 LEU A CA 1
ATOM 758 C C . LEU A 1 94 ? 1.279 -6.281 8.445 1 95.25 94 LEU A C 1
ATOM 760 O O . LEU A 1 94 ? 2.295 -6.887 8.094 1 95.25 94 LEU A O 1
ATOM 764 N N . THR A 1 95 ? 0.139 -6.863 8.812 1 95.12 95 THR A N 1
ATOM 765 C CA . THR A 1 95 ? 0.046 -8.32 8.836 1 95.12 95 THR A CA 1
ATOM 766 C C . THR A 1 95 ? 0.242 -8.898 7.438 1 95.12 95 THR A C 1
ATOM 768 O O . THR A 1 95 ? 1.006 -9.852 7.258 1 95.12 95 THR A O 1
ATOM 771 N N . THR A 1 96 ? -0.414 -8.266 6.531 1 93.5 96 THR A N 1
ATOM 772 C CA . THR A 1 96 ? -0.308 -8.727 5.152 1 93.5 96 THR A CA 1
ATOM 773 C C . THR A 1 96 ? 1.119 -8.57 4.637 1 93.5 96 THR A C 1
ATOM 775 O O . THR A 1 96 ? 1.649 -9.469 3.98 1 93.5 96 THR A O 1
ATOM 778 N N . LEU A 1 97 ? 1.721 -7.5 5 1 94.25 97 LEU A N 1
ATOM 779 C CA . LEU A 1 97 ? 3.078 -7.211 4.551 1 94.25 97 LEU A CA 1
ATOM 780 C C . LEU A 1 97 ? 4.07 -8.203 5.148 1 94.25 97 LEU A C 1
ATOM 782 O O . LEU A 1 97 ? 4.953 -8.703 4.445 1 94.25 97 LEU A O 1
ATOM 786 N N . THR A 1 98 ? 3.902 -8.516 6.336 1 95.88 98 THR A N 1
ATOM 787 C CA . THR A 1 98 ? 4.789 -9.461 7.004 1 95.88 98 THR A CA 1
ATOM 788 C C . THR A 1 98 ? 4.645 -10.852 6.402 1 95.88 98 THR A C 1
ATOM 790 O O . THR A 1 98 ? 5.629 -11.57 6.246 1 95.88 98 THR A O 1
ATOM 793 N N . GLN A 1 99 ? 3.475 -11.156 6.098 1 95.12 99 GLN A N 1
ATOM 794 C CA . GLN A 1 99 ? 3.248 -12.445 5.449 1 95.12 99 GLN A CA 1
ATOM 795 C C . GLN A 1 99 ? 3.943 -12.508 4.09 1 95.12 99 GLN A C 1
ATOM 797 O O . GLN A 1 99 ? 4.559 -13.516 3.748 1 95.12 99 GLN A O 1
ATOM 802 N N . SER A 1 100 ? 3.844 -11.5 3.336 1 95.38 100 SER A N 1
ATOM 803 C CA . SER A 1 100 ? 4.496 -11.461 2.033 1 95.38 100 SER A CA 1
ATOM 804 C C . SER A 1 100 ? 6.012 -11.57 2.17 1 95.38 100 SER A C 1
ATOM 806 O O . SER A 1 100 ? 6.664 -12.234 1.363 1 95.38 100 SER A O 1
ATOM 808 N N . ILE A 1 101 ? 6.52 -10.922 3.139 1 96.69 101 ILE A N 1
ATOM 809 C CA . ILE A 1 101 ? 7.957 -10.969 3.381 1 96.69 101 ILE A CA 1
ATOM 810 C C . ILE A 1 101 ? 8.391 -12.398 3.697 1 96.69 101 ILE A C 1
ATOM 812 O O . ILE A 1 101 ? 9.406 -12.875 3.188 1 96.69 101 ILE A O 1
ATOM 816 N N . SER A 1 102 ? 7.574 -13.086 4.488 1 96.5 102 SER A N 1
ATOM 817 C CA . SER A 1 102 ? 7.859 -14.484 4.801 1 96.5 102 SER A CA 1
ATOM 818 C C . SER A 1 102 ? 7.84 -15.344 3.545 1 96.5 102 SER A C 1
ATOM 820 O O . SER A 1 102 ? 8.719 -16.188 3.348 1 96.5 102 SER A O 1
ATOM 822 N N . HIS A 1 103 ? 6.859 -15.125 2.777 1 95.06 103 HIS A N 1
ATOM 823 C CA . HIS A 1 103 ? 6.77 -15.875 1.533 1 95.06 103 HIS A CA 1
ATOM 824 C C . HIS A 1 103 ? 7.969 -15.602 0.631 1 95.06 103 HIS A C 1
ATOM 826 O O . HIS A 1 103 ? 8.5 -16.516 0.002 1 95.06 103 HIS A O 1
ATOM 832 N N . LEU A 1 104 ? 8.391 -14.398 0.524 1 95.31 104 LEU A N 1
ATOM 833 C CA . LEU A 1 104 ? 9.547 -14.031 -0.285 1 95.31 104 LEU A CA 1
ATOM 834 C C . LEU A 1 104 ? 10.805 -14.734 0.208 1 95.31 104 LEU A C 1
ATOM 836 O O . LEU A 1 104 ? 11.555 -15.297 -0.589 1 95.31 104 LEU A O 1
ATOM 840 N N . LYS A 1 105 ? 10.984 -14.703 1.459 1 96.56 105 LYS A N 1
ATOM 841 C CA . LYS A 1 105 ? 12.156 -15.344 2.039 1 96.56 105 LYS A CA 1
ATOM 842 C C . LYS A 1 105 ? 12.156 -16.844 1.772 1 96.56 105 LYS A C 1
ATOM 844 O O . LYS A 1 105 ? 13.203 -17.438 1.492 1 96.56 105 LYS A O 1
ATOM 849 N N . GLN A 1 106 ? 10.969 -17.422 1.894 1 95 106 GLN A N 1
ATOM 850 C CA . GLN A 1 106 ? 10.836 -18.844 1.592 1 95 106 GLN A CA 1
ATOM 851 C C . GLN A 1 106 ? 11.195 -19.141 0.137 1 95 106 GLN A C 1
ATOM 853 O O . GLN A 1 106 ? 11.93 -20.078 -0.15 1 95 106 GLN A O 1
ATOM 858 N N . LYS A 1 107 ? 10.742 -18.375 -0.708 1 93.75 107 LYS A N 1
ATOM 859 C CA . LYS A 1 107 ? 11 -18.578 -2.131 1 93.75 107 LYS A CA 1
ATOM 860 C C . LYS A 1 107 ? 12.477 -18.375 -2.451 1 93.75 107 LYS A C 1
ATOM 862 O O . LYS A 1 107 ? 13.047 -19.109 -3.266 1 93.75 107 LYS A O 1
ATOM 867 N N . ILE A 1 108 ? 13.039 -17.391 -1.909 1 95.56 108 ILE A N 1
ATOM 868 C CA . ILE A 1 108 ? 14.469 -17.156 -2.076 1 95.56 108 ILE A CA 1
ATOM 869 C C . ILE A 1 108 ? 15.258 -18.375 -1.585 1 95.56 108 ILE A C 1
ATOM 871 O O . ILE A 1 108 ? 16.188 -18.828 -2.246 1 95.56 108 ILE A O 1
ATOM 875 N N . GLY A 1 109 ? 14.82 -18.922 -0.445 1 94.94 109 GLY A N 1
ATOM 876 C CA . GLY A 1 109 ? 15.43 -20.141 0.06 1 94.94 109 GLY A CA 1
ATOM 877 C C . GLY A 1 109 ? 15.328 -21.297 -0.914 1 94.94 109 GLY A C 1
ATOM 878 O O . GLY A 1 109 ? 16.297 -22.031 -1.111 1 94.94 109 GLY A O 1
ATOM 879 N N . ASP A 1 110 ? 14.203 -21.5 -1.467 1 92.62 110 ASP A N 1
ATOM 880 C CA . ASP A 1 110 ? 13.992 -22.578 -2.438 1 92.62 110 ASP A CA 1
ATOM 881 C C . ASP A 1 110 ? 14.945 -22.438 -3.623 1 92.62 110 ASP A C 1
ATOM 883 O O . ASP A 1 110 ? 15.484 -23.422 -4.109 1 92.62 110 ASP A O 1
ATOM 887 N N . ILE A 1 111 ? 15.141 -21.219 -4.082 1 93.19 111 ILE A N 1
ATOM 888 C CA . ILE A 1 111 ? 16.016 -20.984 -5.227 1 93.19 111 ILE A CA 1
ATOM 889 C C . ILE A 1 111 ? 17.453 -21.281 -4.832 1 93.19 111 ILE A C 1
ATOM 891 O O . ILE A 1 111 ? 18.219 -21.859 -5.613 1 93.19 111 ILE A O 1
ATOM 895 N N . HIS A 1 112 ? 17.812 -20.875 -3.691 1 94.5 112 HIS A N 1
ATOM 896 C CA . HIS A 1 112 ? 19.172 -21.141 -3.213 1 94.5 112 HIS A CA 1
ATOM 897 C C . HIS A 1 112 ? 19.453 -22.641 -3.176 1 94.5 112 HIS A C 1
ATOM 899 O O . HIS A 1 112 ? 20.547 -23.062 -3.525 1 94.5 112 HIS A O 1
ATOM 905 N N . ILE A 1 113 ? 18.5 -23.453 -2.779 1 93.19 113 ILE A N 1
ATOM 906 C CA . ILE A 1 113 ? 18.641 -24.906 -2.74 1 93.19 113 ILE A CA 1
ATOM 907 C C . ILE A 1 113 ? 18.812 -25.438 -4.16 1 93.19 113 ILE A C 1
ATOM 909 O O . ILE A 1 113 ? 19.656 -26.297 -4.41 1 93.19 113 ILE A O 1
ATOM 913 N N . ARG A 1 114 ? 18.125 -24.906 -5.098 1 91.12 114 ARG A N 1
ATOM 914 C CA . ARG A 1 114 ? 18.203 -25.344 -6.48 1 91.12 114 ARG A CA 1
ATOM 915 C C . ARG A 1 114 ? 19.531 -24.938 -7.117 1 91.12 114 ARG A C 1
ATOM 917 O O . ARG A 1 114 ? 20.078 -25.656 -7.953 1 91.12 114 ARG A O 1
ATOM 924 N N . LEU A 1 115 ? 19.938 -23.75 -6.707 1 90.44 115 LEU A N 1
ATOM 925 C CA . LEU A 1 115 ? 21.203 -23.266 -7.246 1 90.44 115 LEU A CA 1
ATOM 926 C C . LEU A 1 115 ? 22.375 -24.109 -6.719 1 90.44 115 LEU A C 1
ATOM 928 O O . LEU A 1 115 ? 23.375 -24.281 -7.41 1 90.44 115 LEU A O 1
ATOM 932 N N . ALA A 1 116 ? 22.328 -24.578 -5.566 1 88.88 116 ALA A N 1
ATOM 933 C CA . ALA A 1 116 ? 23.391 -25.375 -4.949 1 88.88 116 ALA A CA 1
ATOM 934 C C . ALA A 1 116 ? 23.438 -26.781 -5.523 1 88.88 116 ALA A C 1
ATOM 936 O O . ALA A 1 116 ? 24.469 -27.453 -5.441 1 88.88 116 ALA A O 1
ATOM 937 N N . GLU A 1 117 ? 22.438 -27.219 -6.199 1 77.25 117 GLU A N 1
ATOM 938 C CA . GLU A 1 117 ? 22.484 -28.531 -6.832 1 77.25 117 GLU A CA 1
ATOM 939 C C . GLU A 1 117 ? 23.203 -28.469 -8.172 1 77.25 117 GLU A C 1
ATOM 941 O O . GLU A 1 117 ? 23.188 -27.438 -8.844 1 77.25 117 GLU A O 1
ATOM 946 N N . MET B 1 1 ? -12.172 -28.25 -16.234 1 90.12 1 MET B N 1
ATOM 947 C CA . MET B 1 1 ? -12.695 -27.688 -14.992 1 90.12 1 MET B CA 1
ATOM 948 C C . MET B 1 1 ? -13.242 -26.281 -15.219 1 90.12 1 MET B C 1
ATOM 950 O O . MET B 1 1 ? -12.633 -25.469 -15.922 1 90.12 1 MET B O 1
ATOM 954 N N . LYS B 1 2 ? -14.43 -26 -14.703 1 92.06 2 LYS B N 1
ATOM 955 C CA . LYS B 1 2 ? -15.078 -24.719 -14.906 1 92.06 2 LYS B CA 1
ATOM 956 C C . LYS B 1 2 ? -14.539 -23.672 -13.938 1 92.06 2 LYS B C 1
ATOM 958 O O . LYS B 1 2 ? -13.961 -24.016 -12.906 1 92.06 2 LYS B O 1
ATOM 963 N N . ILE B 1 3 ? -14.797 -22.422 -14.273 1 93.25 3 ILE B N 1
ATOM 964 C CA . ILE B 1 3 ? -14.18 -21.312 -13.547 1 93.25 3 ILE B CA 1
ATOM 965 C C . ILE B 1 3 ? -14.672 -21.312 -12.102 1 93.25 3 ILE B C 1
ATOM 967 O O . ILE B 1 3 ? -13.93 -20.953 -11.188 1 93.25 3 ILE B O 1
ATOM 971 N N . GLU B 1 4 ? -15.93 -21.688 -11.938 1 94.44 4 GLU B N 1
ATOM 972 C CA . GLU B 1 4 ? -16.484 -21.719 -10.586 1 94.44 4 GLU B CA 1
ATOM 973 C C . GLU B 1 4 ? -15.766 -22.734 -9.719 1 94.44 4 GLU B C 1
ATOM 975 O O . GLU B 1 4 ? -15.508 -22.484 -8.539 1 94.44 4 GLU B O 1
ATOM 980 N N . THR B 1 5 ? -15.445 -23.828 -10.289 1 93.94 5 THR B N 1
ATOM 981 C CA . THR B 1 5 ? -14.742 -24.875 -9.578 1 93.94 5 THR B CA 1
ATOM 982 C C . THR B 1 5 ? -13.312 -24.453 -9.25 1 93.94 5 THR B C 1
ATOM 984 O O . THR B 1 5 ? -12.82 -24.703 -8.148 1 93.94 5 THR B O 1
ATOM 987 N N . VAL B 1 6 ? -12.727 -23.844 -10.164 1 93.19 6 VAL B N 1
ATOM 988 C CA . VAL B 1 6 ? -11.367 -23.359 -9.961 1 93.19 6 VAL B CA 1
ATOM 989 C C . VAL B 1 6 ? -11.352 -22.312 -8.844 1 93.19 6 VAL B C 1
ATOM 991 O O . VAL B 1 6 ? -10.484 -22.344 -7.969 1 93.19 6 VAL B O 1
ATOM 994 N N . ALA B 1 7 ? -12.305 -21.438 -8.859 1 94.5 7 ALA B N 1
ATOM 995 C CA . ALA B 1 7 ? -12.422 -20.391 -7.84 1 94.5 7 ALA B CA 1
ATOM 996 C C . ALA B 1 7 ? -12.555 -21 -6.445 1 94.5 7 ALA B C 1
ATOM 998 O O . ALA B 1 7 ? -11.906 -20.547 -5.5 1 94.5 7 ALA B O 1
ATOM 999 N N . GLN B 1 8 ? -13.344 -22 -6.375 1 93.56 8 GLN B N 1
ATOM 1000 C CA . GLN B 1 8 ? -13.547 -22.672 -5.102 1 93.56 8 GLN B CA 1
ATOM 1001 C C . GLN B 1 8 ? -12.273 -23.375 -4.641 1 93.56 8 GLN B C 1
ATOM 1003 O O . GLN B 1 8 ? -11.93 -23.344 -3.457 1 93.56 8 GLN B O 1
ATOM 1008 N N . ARG B 1 9 ? -11.625 -23.938 -5.582 1 91.5 9 ARG B N 1
ATOM 1009 C CA . ARG B 1 9 ? -10.406 -24.688 -5.281 1 91.5 9 ARG B CA 1
ATOM 1010 C C . ARG B 1 9 ? -9.344 -23.781 -4.676 1 91.5 9 ARG B C 1
ATOM 1012 O O . ARG B 1 9 ? -8.641 -24.172 -3.74 1 91.5 9 ARG B O 1
ATOM 1019 N N . TYR B 1 10 ? -9.234 -22.625 -5.184 1 91.25 10 TYR B N 1
ATOM 1020 C CA . TYR B 1 10 ? -8.148 -21.734 -4.773 1 91.25 10 TYR B CA 1
ATOM 1021 C C . TYR B 1 10 ? -8.664 -20.656 -3.824 1 91.25 10 TYR B C 1
ATOM 1023 O O . TYR B 1 10 ? -7.906 -19.766 -3.422 1 91.25 10 TYR B O 1
ATOM 1031 N N . HIS B 1 11 ? -9.875 -20.703 -3.502 1 92 11 HIS B N 1
ATOM 1032 C CA . HIS B 1 11 ? -10.5 -19.766 -2.57 1 92 11 HIS B CA 1
ATOM 1033 C C . HIS B 1 11 ? -10.328 -18.328 -3.035 1 92 11 HIS B C 1
ATOM 1035 O O . HIS B 1 11 ? -9.938 -17.453 -2.248 1 92 11 HIS B O 1
ATOM 1041 N N . ILE B 1 12 ? -10.672 -18.156 -4.367 1 92.25 12 ILE B N 1
ATOM 1042 C CA . ILE B 1 12 ? -10.68 -16.812 -4.938 1 92.25 12 ILE B CA 1
ATOM 1043 C C . ILE B 1 12 ? -11.945 -16.609 -5.77 1 92.25 12 ILE B C 1
ATOM 1045 O O . ILE B 1 12 ? -12.695 -17.547 -6.008 1 92.25 12 ILE B O 1
ATOM 1049 N N . SER B 1 13 ? -12.172 -15.422 -6.148 1 94.69 13 SER B N 1
ATOM 1050 C CA . SER B 1 13 ? -13.367 -15.109 -6.93 1 94.69 13 SER B CA 1
ATOM 1051 C C . SER B 1 13 ? -13.156 -15.414 -8.406 1 94.69 13 SER B C 1
ATOM 1053 O O . SER B 1 13 ? -12.023 -15.398 -8.891 1 94.69 13 SER B O 1
ATOM 1055 N N . THR B 1 14 ? -14.227 -15.633 -9.047 1 95.19 14 THR B N 1
ATOM 1056 C CA . THR B 1 14 ? -14.164 -15.812 -10.492 1 95.19 14 THR B CA 1
ATOM 1057 C C . THR B 1 14 ? -13.641 -14.555 -11.18 1 95.19 14 THR B C 1
ATOM 1059 O O . THR B 1 14 ? -12.961 -14.641 -12.203 1 95.19 14 THR B O 1
ATOM 1062 N N . SER B 1 15 ? -13.969 -13.438 -10.594 1 95.75 15 SER B N 1
ATOM 1063 C CA . SER B 1 15 ? -13.5 -12.164 -11.133 1 95.75 15 SER B CA 1
ATOM 1064 C C . SER B 1 15 ? -11.977 -12.078 -11.102 1 95.75 15 SER B C 1
ATOM 1066 O O . SER B 1 15 ? -11.359 -11.555 -12.031 1 95.75 15 SER B O 1
ATOM 1068 N N . ALA B 1 16 ? -11.398 -12.625 -10.062 1 94.06 16 ALA B N 1
ATOM 1069 C CA . ALA B 1 16 ? -9.945 -12.633 -9.953 1 94.06 16 ALA B CA 1
ATOM 1070 C C . ALA B 1 16 ? -9.312 -13.469 -11.062 1 94.06 16 ALA B C 1
ATOM 1072 O O . ALA B 1 16 ? -8.328 -13.062 -11.68 1 94.06 16 ALA B O 1
ATOM 1073 N N . ILE B 1 17 ? -9.922 -14.609 -11.289 1 94 17 ILE B N 1
ATOM 1074 C CA . ILE B 1 17 ? -9.43 -15.508 -12.336 1 94 17 ILE B CA 1
ATOM 1075 C C . ILE B 1 17 ? -9.516 -14.82 -13.695 1 94 17 ILE B C 1
ATOM 1077 O O . ILE B 1 17 ? -8.562 -14.844 -14.477 1 94 17 ILE B O 1
ATOM 1081 N N . ARG B 1 18 ? -10.625 -14.133 -13.922 1 93.75 18 ARG B N 1
ATOM 1082 C CA . ARG B 1 18 ? -10.812 -13.398 -15.172 1 93.75 18 ARG B CA 1
ATOM 1083 C C . ARG B 1 18 ? -9.797 -12.273 -15.305 1 93.75 18 ARG B C 1
ATOM 1085 O O . ARG B 1 18 ? -9.273 -12.016 -16.391 1 93.75 18 ARG B O 1
ATOM 1092 N N . TYR B 1 19 ? -9.609 -11.727 -14.242 1 93.94 19 TYR B N 1
ATOM 1093 C CA . TYR B 1 19 ? -8.641 -10.633 -14.227 1 93.94 19 TYR B CA 1
ATOM 1094 C C . TYR B 1 19 ? -7.254 -11.117 -14.617 1 93.94 19 TYR B C 1
ATOM 1096 O O . TYR B 1 19 ? -6.578 -10.492 -15.438 1 93.94 19 TYR B O 1
ATOM 1104 N N . TYR B 1 20 ? -6.863 -12.219 -14.016 1 94 20 TYR B N 1
ATOM 1105 C CA . TYR B 1 20 ? -5.543 -12.773 -14.32 1 94 20 TYR B CA 1
ATOM 1106 C C . TYR B 1 20 ? -5.445 -13.18 -15.781 1 94 20 TYR B C 1
ATOM 1108 O O . TYR B 1 20 ? -4.391 -13.039 -16.406 1 94 20 TYR B O 1
ATOM 1116 N N . GLU B 1 21 ? -6.527 -13.695 -16.297 1 93.19 21 GLU B N 1
ATOM 1117 C CA . GLU B 1 21 ? -6.562 -14.047 -17.719 1 93.19 21 GLU B CA 1
ATOM 1118 C C . GLU B 1 21 ? -6.473 -12.797 -18.594 1 93.19 21 GLU B C 1
ATOM 1120 O O . GLU B 1 21 ? -5.723 -12.781 -19.578 1 93.19 21 GLU B O 1
ATOM 1125 N N . GLN B 1 22 ? -7.199 -11.773 -18.188 1 93.38 22 GLN B N 1
ATOM 1126 C CA . GLN B 1 22 ? -7.203 -10.516 -18.938 1 93.38 22 GLN B CA 1
ATOM 1127 C C . GLN B 1 22 ? -5.816 -9.875 -18.938 1 93.38 22 GLN B C 1
ATOM 1129 O O . GLN B 1 22 ? -5.406 -9.281 -19.938 1 93.38 22 GLN B O 1
ATOM 1134 N N . GLN B 1 23 ? -5.125 -10.023 -17.906 1 93.56 23 GLN B N 1
ATOM 1135 C CA . GLN B 1 23 ? -3.801 -9.422 -17.781 1 93.56 23 GLN B CA 1
ATOM 1136 C C . GLN B 1 23 ? -2.74 -10.273 -18.469 1 93.56 23 GLN B C 1
ATOM 1138 O O . GLN B 1 23 ? -1.572 -9.883 -18.547 1 93.56 23 GLN B O 1
ATOM 1143 N N . GLY B 1 24 ? -3.133 -11.445 -18.844 1 90.69 24 GLY B N 1
ATOM 1144 C CA . GLY B 1 24 ? -2.211 -12.297 -19.578 1 90.69 24 GLY B CA 1
ATOM 1145 C C . GLY B 1 24 ? -1.341 -13.148 -18.672 1 90.69 24 GLY B C 1
ATOM 1146 O O . GLY B 1 24 ? -0.305 -13.664 -19.094 1 90.69 24 GLY B O 1
ATOM 1147 N N . LEU B 1 25 ? -1.702 -13.211 -17.484 1 92.44 25 LEU B N 1
ATOM 1148 C CA . LEU B 1 25 ? -0.947 -14.023 -16.531 1 92.44 25 LEU B CA 1
ATOM 1149 C C . LEU B 1 25 ? -1.263 -15.5 -16.703 1 92.44 25 LEU B C 1
ATOM 1151 O O . LEU B 1 25 ? -0.414 -16.359 -16.438 1 92.44 25 LEU B O 1
ATOM 1155 N N . ILE B 1 26 ? -2.566 -15.727 -17.078 1 88.69 26 ILE B N 1
ATOM 1156 C CA . ILE B 1 26 ? -2.965 -17.094 -17.375 1 88.69 26 ILE B CA 1
ATOM 1157 C C . ILE B 1 26 ? -3.727 -17.156 -18.688 1 88.69 26 ILE B C 1
ATOM 1159 O O . ILE B 1 26 ? -4.309 -16.141 -19.125 1 88.69 26 ILE B O 1
ATOM 1163 N N . GLY B 1 27 ? -3.617 -18.266 -19.266 1 83.25 27 GLY B N 1
ATOM 1164 C CA . GLY B 1 27 ? -4.375 -18.484 -20.484 1 83.25 27 GLY B CA 1
ATOM 1165 C C . GLY B 1 27 ? -3.518 -18.422 -21.734 1 83.25 27 GLY B C 1
ATOM 1166 O O . GLY B 1 27 ? -2.289 -18.391 -21.656 1 83.25 27 GLY B O 1
ATOM 1167 N N . PRO B 1 28 ? -4.172 -18.312 -22.75 1 86.19 28 PRO B N 1
ATOM 1168 C CA . PRO B 1 28 ? -5.602 -18.453 -23.031 1 86.19 28 PRO B CA 1
ATOM 1169 C C . PRO B 1 28 ? -6.164 -19.797 -22.562 1 86.19 28 PRO B C 1
ATOM 1171 O O . PRO B 1 28 ? -5.512 -20.828 -22.703 1 86.19 28 PRO B O 1
ATOM 1174 N N . ILE B 1 29 ? -7.328 -19.703 -21.984 1 92.44 29 ILE B N 1
ATOM 1175 C CA . ILE B 1 29 ? -8 -20.891 -21.469 1 92.44 29 ILE B CA 1
ATOM 1176 C C . ILE B 1 29 ? -8.938 -21.469 -22.531 1 92.44 29 ILE B C 1
ATOM 1178 O O . ILE B 1 29 ? -9.672 -20.719 -23.188 1 92.44 29 ILE B O 1
ATOM 1182 N N . ASN B 1 30 ? -8.766 -22.75 -22.75 1 92.12 30 ASN B N 1
ATOM 1183 C CA . ASN B 1 30 ? -9.664 -23.406 -23.688 1 92.12 30 ASN B CA 1
ATOM 1184 C C . ASN B 1 30 ? -11.125 -23.25 -23.266 1 92.12 30 ASN B C 1
ATOM 1186 O O . ASN B 1 30 ? -11.43 -23.172 -22.078 1 92.12 30 ASN B O 1
ATOM 1190 N N . ARG B 1 31 ? -12.016 -23.172 -24.281 1 93.75 31 ARG B N 1
ATOM 1191 C CA . ARG B 1 31 ? -13.445 -23.047 -24.016 1 93.75 31 ARG B CA 1
ATOM 1192 C C . ARG B 1 31 ? -14.242 -24.156 -24.672 1 93.75 31 ARG B C 1
ATOM 1194 O O . ARG B 1 31 ? -13.945 -24.531 -25.812 1 93.75 31 ARG B O 1
ATOM 1201 N N . ILE B 1 32 ? -15.086 -24.797 -23.984 1 93.44 32 ILE B N 1
ATOM 1202 C CA . ILE B 1 32 ? -16.062 -25.734 -24.516 1 93.44 32 ILE B CA 1
ATOM 1203 C C . ILE B 1 32 ? -17.453 -25.109 -24.516 1 93.44 32 ILE B C 1
ATOM 1205 O O . ILE B 1 32 ? -18 -24.812 -23.453 1 93.44 32 ILE B O 1
ATOM 1209 N N . ASN B 1 33 ? -17.938 -24.891 -25.703 1 93.56 33 ASN B N 1
ATOM 1210 C CA . ASN B 1 33 ? -19.219 -24.219 -25.875 1 93.56 33 ASN B CA 1
ATOM 1211 C C . ASN B 1 33 ? -19.219 -22.844 -25.219 1 93.56 33 ASN B C 1
ATOM 1213 O O . ASN B 1 33 ? -20.156 -22.484 -24.516 1 93.56 33 ASN B O 1
ATOM 1217 N N . GLY B 1 34 ? -18.109 -22.203 -25.219 1 92.06 34 GLY B N 1
ATOM 1218 C CA . GLY B 1 34 ? -18 -20.844 -24.734 1 92.06 34 GLY B CA 1
ATOM 1219 C C . GLY B 1 34 ? -17.609 -20.766 -23.266 1 92.06 34 GLY 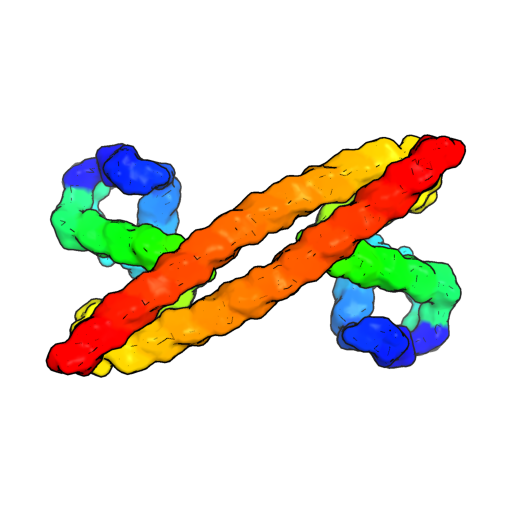B C 1
ATOM 1220 O O . GLY B 1 34 ? -17.406 -19.672 -22.734 1 92.06 34 GLY B O 1
ATOM 1221 N N . ILE B 1 35 ? -17.578 -21.922 -22.672 1 92.75 35 ILE B N 1
ATOM 1222 C CA . ILE B 1 35 ? -17.281 -21.938 -21.234 1 92.75 35 ILE B CA 1
ATOM 1223 C C . ILE B 1 35 ? -15.836 -22.375 -21.016 1 92.75 35 ILE B C 1
ATOM 1225 O O . ILE B 1 35 ? -15.383 -23.375 -21.578 1 92.75 35 ILE B O 1
ATOM 1229 N N . ARG B 1 36 ? -15.188 -21.547 -20.172 1 94 36 ARG B N 1
ATOM 1230 C CA . ARG B 1 36 ? -13.805 -21.875 -19.859 1 94 36 ARG B CA 1
ATOM 1231 C C . ARG B 1 36 ? -13.688 -23.297 -19.328 1 94 36 ARG B C 1
ATOM 1233 O O . ARG B 1 36 ? -14.5 -23.719 -18.5 1 94 36 ARG B O 1
ATOM 1240 N N . ASP B 1 37 ? -12.695 -24.047 -19.844 1 95.31 37 ASP B N 1
ATOM 1241 C CA . ASP B 1 37 ? -12.375 -25.391 -19.375 1 95.31 37 ASP B CA 1
ATOM 1242 C C . ASP B 1 37 ? -10.891 -25.5 -19.031 1 95.31 37 ASP B C 1
ATOM 1244 O O . ASP B 1 37 ? -10.062 -25.766 -19.891 1 95.31 37 ASP B O 1
ATOM 1248 N N . PHE B 1 38 ? -10.602 -25.406 -17.75 1 95.62 38 PHE B N 1
ATOM 1249 C CA . PHE B 1 38 ? -9.227 -25.359 -17.25 1 95.62 38 PHE B CA 1
ATOM 1250 C C . PHE B 1 38 ? -8.617 -26.75 -17.234 1 95.62 38 PHE B C 1
ATOM 1252 O O . PHE B 1 38 ? -9.211 -27.703 -16.703 1 95.62 38 PHE B O 1
ATOM 1259 N N . ASN B 1 39 ? -7.461 -26.812 -17.812 1 93.12 39 ASN B N 1
ATOM 1260 C CA . ASN B 1 39 ? -6.723 -28.062 -17.766 1 93.12 39 ASN B CA 1
ATOM 1261 C C . ASN B 1 39 ? -5.672 -28.062 -16.656 1 93.12 39 ASN B C 1
ATOM 1263 O O . ASN B 1 39 ? -5.594 -27.109 -15.883 1 93.12 39 ASN B O 1
ATOM 1267 N N . THR B 1 40 ? -4.93 -29.094 -16.547 1 91.31 40 THR B N 1
ATOM 1268 C CA . THR B 1 40 ? -3.957 -29.266 -15.477 1 91.31 40 THR B CA 1
ATOM 1269 C C . THR B 1 40 ? -2.879 -28.188 -15.547 1 91.31 40 THR B C 1
ATOM 1271 O O . THR B 1 40 ? -2.459 -27.656 -14.516 1 91.31 40 THR B O 1
ATOM 1274 N N . THR B 1 41 ? -2.525 -27.891 -16.719 1 88.5 41 THR B N 1
ATOM 1275 C CA . THR B 1 41 ? -1.499 -26.875 -16.906 1 88.5 41 THR B CA 1
ATOM 1276 C C . THR B 1 41 ? -2 -25.5 -16.453 1 88.5 41 THR B C 1
ATOM 1278 O O . THR B 1 41 ? -1.25 -24.734 -15.852 1 88.5 41 THR B O 1
ATOM 1281 N N . ASP B 1 42 ? -3.234 -25.25 -16.75 1 91.75 42 ASP B N 1
ATOM 1282 C CA . ASP B 1 42 ? -3.836 -23.984 -16.312 1 91.75 42 ASP B CA 1
ATOM 1283 C C . ASP B 1 42 ? -3.859 -23.891 -14.789 1 91.75 42 ASP B C 1
ATOM 1285 O O . ASP B 1 42 ? -3.576 -22.844 -14.219 1 91.75 42 ASP B O 1
ATOM 1289 N N . LEU B 1 43 ? -4.125 -24.984 -14.188 1 91.5 43 LEU B N 1
ATOM 1290 C CA . LEU B 1 43 ? -4.215 -25.016 -12.727 1 91.5 43 LEU B CA 1
ATOM 1291 C C . LEU B 1 43 ? -2.836 -24.844 -12.102 1 91.5 43 LEU B C 1
ATOM 1293 O O . LEU B 1 43 ? -2.699 -24.172 -11.078 1 91.5 43 LEU B O 1
ATOM 1297 N N . GLU B 1 44 ? -1.894 -25.453 -12.664 1 86.88 44 GLU B N 1
ATOM 1298 C CA . GLU B 1 44 ? -0.524 -25.297 -12.188 1 86.88 44 GLU B CA 1
ATOM 1299 C C . GLU B 1 44 ? -0.085 -23.828 -12.281 1 86.88 44 GLU B C 1
ATOM 1301 O O . GLU B 1 44 ? 0.556 -23.312 -11.367 1 86.88 44 GLU B O 1
ATOM 1306 N N . ARG B 1 45 ? -0.47 -23.281 -13.414 1 88.19 45 ARG B N 1
ATOM 1307 C CA . ARG B 1 45 ? -0.149 -21.875 -13.602 1 88.19 45 ARG B CA 1
ATOM 1308 C C . ARG B 1 45 ? -0.849 -21.016 -12.555 1 88.19 45 ARG B C 1
ATOM 1310 O O . ARG B 1 45 ? -0.249 -20.094 -12 1 88.19 45 ARG B O 1
ATOM 1317 N N . MET B 1 46 ? -2.053 -21.312 -12.312 1 90.38 46 MET B N 1
ATOM 1318 C CA . MET B 1 46 ? -2.818 -20.609 -11.297 1 90.38 46 MET B CA 1
ATOM 1319 C C . MET B 1 46 ? -2.15 -20.719 -9.93 1 90.38 46 MET B C 1
ATOM 1321 O O . MET B 1 46 ? -2.031 -19.734 -9.203 1 90.38 46 MET B O 1
ATOM 1325 N N . ASP B 1 47 ? -1.677 -21.875 -9.625 1 88 47 ASP B N 1
ATOM 1326 C CA . ASP B 1 47 ? -0.97 -22.109 -8.367 1 88 47 ASP B CA 1
ATOM 1327 C C . ASP B 1 47 ? 0.251 -21.203 -8.25 1 88 47 ASP B C 1
ATOM 1329 O O . ASP B 1 47 ? 0.484 -20.594 -7.199 1 88 47 ASP B O 1
ATOM 1333 N N . PHE B 1 48 ? 0.899 -21.125 -9.344 1 87.25 48 PHE B N 1
ATOM 1334 C CA . PHE B 1 48 ? 2.117 -20.328 -9.375 1 87.25 48 PHE B CA 1
ATOM 1335 C C . PHE B 1 48 ? 1.798 -18.844 -9.219 1 87.25 48 PHE B C 1
ATOM 1337 O O . PHE B 1 48 ? 2.43 -18.156 -8.414 1 87.25 48 PHE B O 1
ATOM 1344 N N . ILE B 1 49 ? 0.843 -18.422 -9.875 1 90.38 49 ILE B N 1
ATOM 1345 C CA . ILE B 1 49 ? 0.425 -17.016 -9.844 1 90.38 49 ILE B CA 1
ATOM 1346 C C . ILE B 1 49 ? 0.014 -16.641 -8.422 1 90.38 49 ILE B C 1
ATOM 1348 O O . ILE B 1 49 ? 0.428 -15.602 -7.902 1 90.38 49 ILE B O 1
ATOM 1352 N N . LEU B 1 50 ? -0.741 -17.484 -7.816 1 89.88 50 LEU B N 1
ATOM 1353 C CA . LEU B 1 50 ? -1.232 -17.203 -6.473 1 89.88 50 LEU B CA 1
ATOM 1354 C C . LEU B 1 50 ? -0.088 -17.203 -5.465 1 89.88 50 LEU B C 1
ATOM 1356 O O . LEU B 1 50 ? -0.089 -16.422 -4.516 1 89.88 50 LEU B O 1
ATOM 1360 N N . CYS B 1 51 ? 0.818 -18.047 -5.707 1 86.81 51 CYS B N 1
ATOM 1361 C CA . CYS B 1 51 ? 1.996 -18.094 -4.848 1 86.81 51 CYS B CA 1
ATOM 1362 C C . CYS B 1 51 ? 2.801 -16.812 -4.957 1 86.81 51 CYS B C 1
ATOM 1364 O O . CYS B 1 51 ? 3.186 -16.219 -3.941 1 86.81 51 CYS B O 1
ATOM 1366 N N . VAL B 1 52 ? 3.02 -16.422 -6.168 1 89.62 52 VAL B N 1
ATOM 1367 C CA . VAL B 1 52 ? 3.801 -15.211 -6.406 1 89.62 52 VAL B CA 1
ATOM 1368 C C . VAL B 1 52 ? 3.047 -13.992 -5.883 1 89.62 52 VAL B C 1
ATOM 1370 O O . VAL B 1 52 ? 3.652 -13.062 -5.34 1 89.62 52 VAL B O 1
ATOM 1373 N N . LYS B 1 53 ? 1.781 -14.039 -6.047 1 91.69 53 LYS B N 1
ATOM 1374 C CA . LYS B 1 53 ? 0.933 -12.953 -5.562 1 91.69 53 LYS B CA 1
ATOM 1375 C C . LYS B 1 53 ? 1.103 -12.75 -4.062 1 91.69 53 LYS B C 1
ATOM 1377 O O . LYS B 1 53 ? 1.092 -11.617 -3.578 1 91.69 53 LYS B O 1
ATOM 1382 N N . GLN B 1 54 ? 1.293 -13.789 -3.414 1 90.38 54 GLN B N 1
ATOM 1383 C CA . GLN B 1 54 ? 1.458 -13.734 -1.966 1 90.38 54 GLN B CA 1
ATOM 1384 C C . GLN B 1 54 ? 2.744 -13.008 -1.587 1 90.38 54 GLN B C 1
ATOM 1386 O O . GLN B 1 54 ? 2.908 -12.578 -0.442 1 90.38 54 GLN B O 1
ATOM 1391 N N . CYS B 1 55 ? 3.58 -12.828 -2.512 1 90.75 55 CYS B N 1
ATOM 1392 C CA . CYS B 1 55 ? 4.855 -12.156 -2.277 1 90.75 55 CYS B CA 1
ATOM 1393 C C . CYS B 1 55 ? 4.695 -10.641 -2.346 1 90.75 55 CYS B C 1
ATOM 1395 O O . CYS B 1 55 ? 5.645 -9.898 -2.082 1 90.75 55 CYS B O 1
ATOM 1397 N N . GLY B 1 56 ? 3.566 -10.18 -2.707 1 91.12 56 GLY B N 1
ATOM 1398 C CA . GLY B 1 56 ? 3.305 -8.75 -2.732 1 91.12 56 GLY B CA 1
ATOM 1399 C C . GLY B 1 56 ? 3.715 -8.094 -4.035 1 91.12 56 GLY B C 1
ATOM 1400 O O . GLY B 1 56 ? 3.953 -6.883 -4.078 1 91.12 56 GLY B O 1
ATOM 1401 N N . MET B 1 57 ? 3.746 -8.828 -5.082 1 92.69 57 MET B N 1
ATOM 1402 C CA . MET B 1 57 ? 4.172 -8.305 -6.379 1 92.69 57 MET B CA 1
ATOM 1403 C C . MET B 1 57 ? 2.994 -7.711 -7.141 1 92.69 57 MET B C 1
ATOM 1405 O O . MET B 1 57 ? 1.861 -8.18 -7.004 1 92.69 57 MET B O 1
ATOM 1409 N N . THR B 1 58 ? 3.346 -6.676 -7.949 1 91.31 58 THR B N 1
ATOM 1410 C CA . THR B 1 58 ? 2.367 -6.148 -8.898 1 91.31 58 THR B CA 1
ATOM 1411 C C . THR B 1 58 ? 2.17 -7.113 -10.062 1 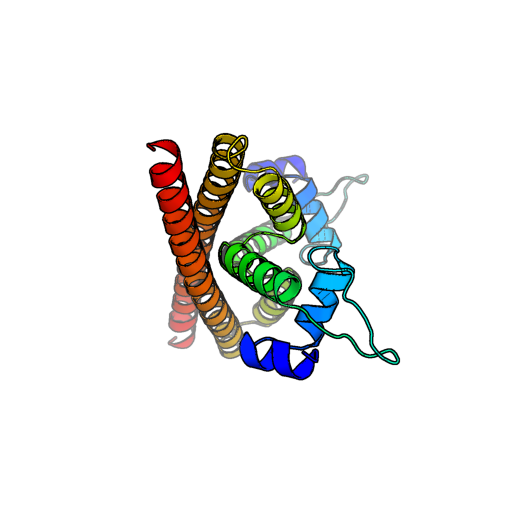91.31 58 THR B C 1
ATOM 1413 O O . THR B 1 58 ? 2.957 -8.039 -10.25 1 91.31 58 THR B O 1
ATOM 1416 N N . ILE B 1 59 ? 1.127 -6.848 -10.812 1 92.56 59 ILE B N 1
ATOM 1417 C CA . ILE B 1 59 ? 0.841 -7.672 -11.984 1 92.56 59 ILE B CA 1
ATOM 1418 C C . ILE B 1 59 ? 2.029 -7.641 -12.938 1 92.56 59 ILE B C 1
ATOM 1420 O O . ILE B 1 59 ? 2.424 -8.672 -13.484 1 92.56 59 ILE B O 1
ATOM 1424 N N . LYS B 1 60 ? 2.621 -6.48 -13.023 1 92.06 60 LYS B N 1
ATOM 1425 C CA . LYS B 1 60 ? 3.775 -6.324 -13.906 1 92.06 60 LYS B CA 1
ATOM 1426 C C . LYS B 1 60 ? 4.957 -7.152 -13.414 1 92.06 60 LYS B C 1
ATOM 1428 O O . LYS B 1 60 ? 5.594 -7.863 -14.195 1 92.06 60 LYS B O 1
ATOM 1433 N N . GLN B 1 61 ? 5.23 -7.094 -12.203 1 91.06 61 GLN B N 1
ATOM 1434 C CA . GLN B 1 61 ? 6.312 -7.855 -11.594 1 91.06 61 GLN B CA 1
ATOM 1435 C C . GLN B 1 61 ? 6.055 -9.352 -11.695 1 91.06 61 GLN B C 1
ATOM 1437 O O . GLN B 1 61 ? 6.973 -10.133 -11.961 1 91.06 61 GLN B O 1
ATOM 1442 N N . MET B 1 62 ? 4.805 -9.703 -11.5 1 93.44 62 MET B N 1
ATOM 1443 C CA . MET B 1 62 ? 4.43 -11.109 -11.586 1 93.44 62 MET B CA 1
ATOM 1444 C C . MET B 1 62 ? 4.684 -11.648 -12.992 1 93.44 62 MET B C 1
ATOM 1446 O O . MET B 1 62 ? 5.238 -12.734 -13.148 1 93.44 62 MET B O 1
ATOM 1450 N N . LYS B 1 63 ? 4.332 -10.867 -13.938 1 91.38 63 LYS B N 1
ATOM 1451 C CA . LYS B 1 63 ? 4.535 -11.273 -15.32 1 91.38 63 LYS B CA 1
ATOM 1452 C C . LYS B 1 63 ? 6.016 -11.492 -15.625 1 91.38 63 LYS B C 1
ATOM 1454 O O . LYS B 1 63 ? 6.387 -12.5 -16.234 1 91.38 63 LYS B O 1
ATOM 1459 N N . GLN B 1 64 ? 6.781 -10.609 -15.172 1 90.31 64 GLN B N 1
ATOM 1460 C CA . GLN B 1 64 ? 8.219 -10.719 -15.375 1 90.31 64 GLN B CA 1
ATOM 1461 C C . GLN B 1 64 ? 8.773 -11.969 -14.688 1 90.31 64 GLN B C 1
ATOM 1463 O O . GLN B 1 64 ? 9.555 -12.719 -15.289 1 90.31 64 GLN B O 1
ATOM 1468 N N . PHE B 1 65 ? 8.375 -12.156 -13.539 1 92.75 65 PHE B N 1
ATOM 1469 C CA . PHE B 1 65 ? 8.867 -13.297 -12.773 1 92.75 65 PHE B CA 1
ATOM 1470 C C . PHE B 1 65 ? 8.445 -14.609 -13.43 1 92.75 65 PHE B C 1
ATOM 1472 O O . PHE B 1 65 ? 9.258 -15.516 -13.594 1 92.75 65 PHE B O 1
ATOM 1479 N N . ILE B 1 66 ? 7.223 -14.672 -13.812 1 88.62 66 ILE B N 1
ATOM 1480 C CA . ILE B 1 66 ? 6.672 -15.891 -14.398 1 88.62 66 ILE B CA 1
ATOM 1481 C C . ILE B 1 66 ? 7.359 -16.172 -15.734 1 88.62 66 ILE B C 1
ATOM 1483 O O . ILE B 1 66 ? 7.668 -17.328 -16.047 1 88.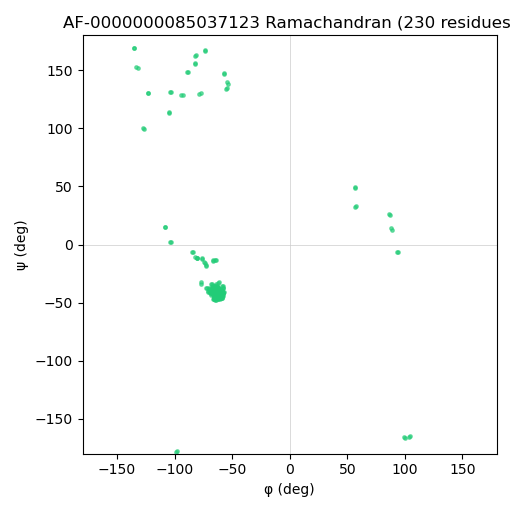62 66 ILE B O 1
ATOM 1487 N N . ALA B 1 67 ? 7.645 -15.125 -16.438 1 89.25 67 ALA B N 1
ATOM 1488 C CA . ALA B 1 67 ? 8.336 -15.273 -17.719 1 89.25 67 ALA B CA 1
ATOM 1489 C C . ALA B 1 67 ? 9.734 -15.867 -17.516 1 89.25 67 ALA B C 1
ATOM 1491 O O . ALA B 1 67 ? 10.156 -16.734 -18.281 1 89.25 67 ALA B O 1
ATOM 1492 N N . THR B 1 68 ? 10.359 -15.438 -16.547 1 90.94 68 THR B N 1
ATOM 1493 C CA . THR B 1 68 ? 11.688 -15.961 -16.25 1 90.94 68 THR B CA 1
ATOM 1494 C C . THR B 1 68 ? 11.602 -17.406 -15.758 1 90.94 68 THR B C 1
ATOM 1496 O O . THR B 1 68 ? 12.414 -18.25 -16.141 1 90.94 68 THR B O 1
ATOM 1499 N N . TYR B 1 69 ? 10.633 -17.688 -15 1 85.31 69 TYR B N 1
ATOM 1500 C CA . TYR B 1 69 ? 10.43 -19.031 -14.469 1 85.31 69 TYR B CA 1
ATOM 1501 C C . TYR B 1 69 ? 10.211 -20.031 -15.594 1 85.31 69 TYR B C 1
ATOM 1503 O O . TYR B 1 69 ? 10.773 -21.141 -15.57 1 85.31 69 TYR B O 1
ATOM 1511 N N . GLU B 1 70 ? 9.508 -19.625 -16.594 1 86.31 70 GLU B N 1
ATOM 1512 C CA . GLU B 1 70 ? 9.141 -20.516 -17.688 1 86.31 70 GLU B CA 1
ATOM 1513 C C . GLU B 1 70 ? 10.344 -20.828 -18.562 1 86.31 70 GLU B C 1
ATOM 1515 O O . GLU B 1 70 ? 10.359 -21.844 -19.266 1 86.31 70 GLU B O 1
ATOM 1520 N N . GLN B 1 71 ? 11.328 -20.031 -18.453 1 91.19 71 GLN B N 1
ATOM 1521 C CA . GLN B 1 71 ? 12.531 -20.25 -19.266 1 91.19 71 GLN B CA 1
ATOM 1522 C C . GLN B 1 71 ? 13.414 -21.328 -18.656 1 91.19 71 GLN B C 1
ATOM 1524 O O . GLN B 1 71 ? 14.336 -21.828 -19.312 1 91.19 71 GLN B O 1
ATOM 1529 N N . GLY B 1 72 ? 13.156 -21.719 -17.469 1 89.38 72 GLY B N 1
ATOM 1530 C CA . GLY B 1 72 ? 13.883 -22.828 -16.859 1 89.38 72 GLY B CA 1
ATOM 1531 C C . GLY B 1 72 ? 14.977 -22.375 -15.922 1 89.38 72 GLY B C 1
ATOM 1532 O O . GLY B 1 72 ? 15.062 -21.203 -15.578 1 89.38 72 GLY B O 1
ATOM 1533 N N . ASP B 1 73 ? 15.82 -23.297 -15.578 1 91.69 73 ASP B N 1
ATOM 1534 C CA . ASP B 1 73 ? 16.75 -23.109 -14.469 1 91.69 73 ASP B CA 1
ATOM 1535 C C . ASP B 1 73 ? 17.906 -22.188 -14.875 1 91.69 73 ASP B C 1
ATOM 1537 O O . ASP B 1 73 ? 18.656 -21.703 -14.023 1 91.69 73 ASP B O 1
ATOM 1541 N N . SER B 1 74 ? 18.016 -21.922 -16.141 1 93.62 74 SER B N 1
ATOM 1542 C CA . SER B 1 74 ? 19.047 -20.984 -16.578 1 93.62 74 SER B CA 1
ATOM 1543 C C . SER B 1 74 ? 18.766 -19.578 -16.031 1 93.62 74 SER B C 1
ATOM 1545 O O . SER B 1 74 ? 19.672 -18.734 -16 1 93.62 74 SER B O 1
ATOM 1547 N N . THR B 1 75 ? 17.547 -19.375 -15.516 1 94.94 75 THR B N 1
ATOM 1548 C CA . THR B 1 75 ? 17.172 -18.031 -15.078 1 94.94 75 THR B CA 1
ATOM 1549 C C . THR B 1 75 ? 17.109 -17.953 -13.555 1 94.94 75 THR B C 1
ATOM 1551 O O . THR B 1 75 ? 16.562 -17 -13 1 94.94 75 THR B O 1
ATOM 1554 N N . LEU B 1 76 ? 17.641 -18.891 -12.93 1 94.19 76 LEU B N 1
ATOM 1555 C CA . LEU B 1 76 ? 17.562 -18.938 -11.469 1 94.19 76 LEU B CA 1
ATOM 1556 C C . LEU B 1 76 ? 18.172 -17.688 -10.844 1 94.19 76 LEU B C 1
ATOM 1558 O O . LEU B 1 76 ? 17.609 -17.125 -9.914 1 94.19 76 LEU B O 1
ATOM 1562 N N . ARG B 1 77 ? 19.297 -17.281 -11.328 1 95.06 77 ARG B N 1
ATOM 1563 C CA . ARG B 1 77 ? 19.953 -16.094 -10.781 1 95.06 77 ARG B CA 1
ATOM 1564 C C . ARG B 1 77 ? 19.109 -14.844 -11 1 95.06 77 ARG B C 1
ATOM 1566 O O . ARG B 1 77 ? 19.031 -13.977 -10.133 1 95.06 77 ARG B O 1
ATOM 1573 N N . GLU B 1 78 ? 18.531 -14.773 -12.133 1 95.06 78 GLU B N 1
ATOM 1574 C CA . GLU B 1 78 ? 17.641 -13.648 -12.422 1 95.06 78 GLU B CA 1
ATOM 1575 C C . GLU B 1 78 ? 16.422 -13.656 -11.508 1 95.06 78 GLU B C 1
ATOM 1577 O O . GLU B 1 78 ? 16.016 -12.602 -11 1 95.06 78 GLU B O 1
ATOM 1582 N N . ARG B 1 79 ? 15.875 -14.789 -11.281 1 93.81 79 ARG B N 1
ATOM 1583 C CA . ARG B 1 79 ? 14.727 -14.922 -10.391 1 93.81 79 ARG B CA 1
ATOM 1584 C C . ARG B 1 79 ? 15.086 -14.523 -8.969 1 93.81 79 ARG B C 1
ATOM 1586 O O . ARG B 1 79 ? 14.312 -13.852 -8.289 1 93.81 79 ARG B O 1
ATOM 1593 N N . LEU B 1 80 ? 16.266 -14.898 -8.609 1 94.88 80 LEU B N 1
ATOM 1594 C CA . LEU B 1 80 ? 16.75 -14.531 -7.277 1 94.88 80 LEU B CA 1
ATOM 1595 C C . LEU B 1 80 ? 16.844 -13.023 -7.129 1 94.88 80 LEU B C 1
ATOM 1597 O O . LEU B 1 80 ? 16.406 -12.461 -6.117 1 94.88 80 LEU B O 1
ATOM 1601 N N . THR B 1 81 ? 17.344 -12.445 -8.141 1 96 81 THR B N 1
ATOM 1602 C CA . THR B 1 81 ? 17.516 -10.992 -8.125 1 96 81 THR B CA 1
ATOM 1603 C C . THR B 1 81 ? 16.156 -10.297 -8.016 1 96 81 THR B C 1
ATOM 1605 O O . THR B 1 81 ? 16 -9.344 -7.25 1 96 81 THR B O 1
ATOM 1608 N N . ILE B 1 82 ? 15.211 -10.828 -8.695 1 95 82 ILE B N 1
ATOM 1609 C CA . ILE B 1 82 ? 13.867 -10.25 -8.672 1 95 82 ILE B CA 1
ATOM 1610 C C . ILE B 1 82 ? 13.273 -10.375 -7.27 1 95 82 ILE B C 1
ATOM 1612 O O . ILE B 1 82 ? 12.742 -9.406 -6.719 1 95 82 ILE B O 1
ATOM 1616 N N . LEU B 1 83 ? 13.391 -11.531 -6.703 1 95.38 83 LEU B N 1
ATOM 1617 C CA . LEU B 1 83 ? 12.836 -11.797 -5.379 1 95.38 83 LEU B CA 1
ATOM 1618 C C . LEU B 1 83 ? 13.531 -10.953 -4.316 1 95.38 83 LEU B C 1
ATOM 1620 O O . LEU B 1 83 ? 12.883 -10.43 -3.408 1 95.38 83 LEU B O 1
ATOM 1624 N N . GLN B 1 84 ? 14.805 -10.812 -4.445 1 96.56 84 GLN B N 1
ATOM 1625 C CA . GLN B 1 84 ? 15.57 -10.031 -3.48 1 96.56 84 GLN B CA 1
ATOM 1626 C C . GLN B 1 84 ? 15.195 -8.555 -3.561 1 96.56 84 GLN B C 1
ATOM 1628 O O . GLN B 1 84 ? 15.109 -7.871 -2.535 1 96.56 84 GLN B O 1
ATOM 1633 N N . THR B 1 85 ? 15.047 -8.148 -4.77 1 96.25 85 THR B N 1
ATOM 1634 C CA . THR B 1 85 ? 14.609 -6.773 -4.961 1 96.25 85 THR B CA 1
ATOM 1635 C C . THR B 1 85 ? 13.234 -6.551 -4.344 1 96.25 85 THR B C 1
ATOM 1637 O O . THR B 1 85 ? 13.008 -5.555 -3.656 1 96.25 85 THR B O 1
ATOM 1640 N N . GLN B 1 86 ? 12.367 -7.48 -4.539 1 96.19 86 GLN B N 1
ATOM 1641 C CA . GLN B 1 86 ? 11.023 -7.379 -3.969 1 96.19 86 GLN B CA 1
ATOM 1642 C C . GLN B 1 86 ? 11.07 -7.426 -2.445 1 96.19 86 GLN B C 1
ATOM 1644 O O . GLN B 1 86 ? 10.312 -6.727 -1.773 1 96.19 86 GLN B O 1
ATOM 1649 N N . LEU B 1 87 ? 11.906 -8.234 -1.949 1 96.5 87 LEU B N 1
ATOM 1650 C CA . LEU B 1 87 ? 12.047 -8.336 -0.501 1 96.5 87 LEU B CA 1
ATOM 1651 C C . LEU B 1 87 ? 12.523 -7.016 0.093 1 96.5 87 LEU B C 1
ATOM 1653 O O . LEU B 1 87 ? 11.992 -6.562 1.111 1 96.5 87 LEU B O 1
ATOM 1657 N N . SER B 1 88 ? 13.523 -6.43 -0.547 1 97.56 88 SER B N 1
ATOM 1658 C CA . SER B 1 88 ? 14.031 -5.141 -0.09 1 97.56 88 SER B CA 1
ATOM 1659 C C . SER B 1 88 ? 12.938 -4.078 -0.113 1 97.56 88 SER B C 1
ATOM 1661 O O . SER B 1 88 ? 12.789 -3.312 0.843 1 97.56 88 SER B O 1
ATOM 1663 N N . ALA B 1 89 ? 12.195 -4.117 -1.133 1 95.81 89 ALA B N 1
ATOM 1664 C CA . ALA B 1 89 ? 11.094 -3.172 -1.247 1 95.81 89 ALA B CA 1
ATOM 1665 C C . ALA B 1 89 ? 10.047 -3.412 -0.155 1 95.81 89 ALA B C 1
ATOM 1667 O O . ALA B 1 89 ? 9.562 -2.463 0.465 1 95.81 89 ALA B O 1
ATOM 1668 N N . SER B 1 90 ? 9.695 -4.574 0.072 1 96.25 90 SER B N 1
ATOM 1669 C CA . SER B 1 90 ? 8.711 -4.918 1.087 1 96.25 90 SER B CA 1
ATOM 1670 C C . SER B 1 90 ? 9.195 -4.547 2.484 1 96.25 90 SER B C 1
ATOM 1672 O O . SER B 1 90 ? 8.414 -4.09 3.318 1 96.25 90 SER B O 1
ATOM 1674 N N . GLU B 1 91 ? 10.43 -4.727 2.721 1 96.75 91 GLU B N 1
ATOM 1675 C CA . GLU B 1 91 ? 11 -4.379 4.023 1 96.75 91 GLU B CA 1
ATOM 1676 C C . GLU B 1 91 ? 10.992 -2.869 4.242 1 96.75 91 GLU B C 1
ATOM 1678 O O . GLU B 1 91 ? 10.773 -2.4 5.359 1 96.75 91 GLU B O 1
ATOM 1683 N N . GLU B 1 92 ? 11.273 -2.215 3.188 1 96.25 92 GLU B N 1
ATOM 1684 C CA . GLU B 1 92 ? 11.172 -0.761 3.279 1 96.25 92 GLU B CA 1
ATOM 1685 C C . GLU B 1 92 ? 9.742 -0.321 3.572 1 96.25 92 GLU B C 1
ATOM 1687 O O . GLU B 1 92 ? 9.516 0.579 4.383 1 96.25 92 GLU B O 1
ATOM 1692 N N . GLN B 1 93 ? 8.812 -0.943 2.943 1 94.69 93 GLN B N 1
ATOM 1693 C CA . GLN B 1 93 ? 7.402 -0.636 3.18 1 94.69 93 GLN B CA 1
ATOM 1694 C C . GLN B 1 93 ? 7.004 -0.949 4.621 1 94.69 93 GLN B C 1
ATOM 1696 O O . GLN B 1 93 ? 6.199 -0.233 5.219 1 94.69 93 GLN B O 1
ATOM 1701 N N . LEU B 1 94 ? 7.543 -1.969 5.137 1 95.25 94 LEU B N 1
ATOM 1702 C CA . LEU B 1 94 ? 7.273 -2.355 6.516 1 95.25 94 LEU B CA 1
ATOM 1703 C C . LEU B 1 94 ? 7.727 -1.266 7.484 1 95.25 94 LEU B C 1
ATOM 1705 O O . LEU B 1 94 ? 7.004 -0.928 8.422 1 95.25 94 LEU B O 1
ATOM 1709 N N . THR B 1 95 ? 8.906 -0.72 7.199 1 95.19 95 THR B N 1
ATOM 1710 C CA . THR B 1 95 ? 9.43 0.348 8.039 1 95.19 95 THR B CA 1
ATOM 1711 C C . THR B 1 95 ? 8.516 1.569 8 1 95.19 95 THR B C 1
ATOM 1713 O O . THR B 1 95 ? 8.188 2.137 9.047 1 95.19 95 THR B O 1
ATOM 1716 N N . THR B 1 96 ? 8.117 1.86 6.812 1 93.56 96 THR B N 1
ATOM 1717 C CA . THR B 1 96 ? 7.242 3.014 6.645 1 93.56 96 THR B CA 1
ATOM 1718 C C . THR B 1 96 ? 5.902 2.777 7.336 1 93.56 96 THR B C 1
ATOM 1720 O O . THR B 1 96 ? 5.375 3.67 8 1 93.56 96 THR B O 1
ATOM 1723 N N . LEU B 1 97 ? 5.43 1.588 7.23 1 94.19 97 LEU B N 1
ATOM 1724 C CA . LEU B 1 97 ? 4.141 1.236 7.816 1 94.19 97 LEU B CA 1
ATOM 1725 C C . LEU B 1 97 ? 4.207 1.286 9.344 1 94.19 97 LEU B C 1
ATOM 1727 O O . LEU B 1 97 ? 3.301 1.814 9.984 1 94.19 97 LEU B O 1
ATOM 1731 N N . THR B 1 98 ? 5.223 0.828 9.859 1 95.94 98 THR B N 1
ATOM 1732 C CA . THR B 1 98 ? 5.387 0.826 11.305 1 95.94 98 THR B CA 1
ATOM 1733 C C . THR B 1 98 ? 5.5 2.25 11.844 1 95.94 98 THR B C 1
ATOM 1735 O O . THR B 1 98 ? 4.961 2.564 12.906 1 95.94 98 THR B O 1
ATOM 1738 N N . GLN B 1 99 ? 6.152 3.014 11.109 1 95.12 99 GLN B N 1
ATOM 1739 C CA . GLN B 1 99 ? 6.25 4.414 11.5 1 95.12 99 GLN B CA 1
ATOM 1740 C C . GLN B 1 99 ? 4.879 5.086 11.5 1 95.12 99 GLN B C 1
ATOM 1742 O O . GLN B 1 99 ? 4.551 5.844 12.414 1 95.12 99 GLN B O 1
ATOM 1747 N N . SER B 1 100 ? 4.121 4.852 10.523 1 95.38 100 SER B N 1
ATOM 1748 C CA . SER B 1 100 ? 2.781 5.422 10.445 1 95.38 100 SER B CA 1
ATOM 1749 C C . SER B 1 100 ? 1.913 4.957 11.609 1 95.38 100 SER B C 1
ATOM 1751 O O . SER B 1 100 ? 1.134 5.734 12.156 1 95.38 100 SER B O 1
ATOM 1753 N N . ILE B 1 101 ? 2.045 3.744 11.938 1 96.75 101 ILE B N 1
ATOM 1754 C CA . ILE B 1 101 ? 1.278 3.184 13.039 1 96.75 101 ILE B CA 1
ATOM 1755 C C . ILE B 1 101 ? 1.653 3.893 14.344 1 96.75 101 ILE B C 1
ATOM 1757 O O . ILE B 1 101 ? 0.78 4.238 15.141 1 96.75 101 ILE B O 1
ATOM 1761 N N . SER B 1 102 ? 2.949 4.145 14.508 1 96.56 102 SER B N 1
ATOM 1762 C CA . SER B 1 102 ? 3.406 4.875 15.68 1 96.56 102 SER B CA 1
ATOM 1763 C C . SER B 1 102 ? 2.818 6.285 15.719 1 96.56 102 SER B C 1
ATOM 1765 O O . SER B 1 102 ? 2.361 6.742 16.766 1 96.56 102 SER B O 1
ATOM 1767 N N . HIS B 1 103 ? 2.857 6.887 14.625 1 95.12 103 HIS B N 1
ATOM 1768 C CA . HIS B 1 103 ? 2.295 8.234 14.555 1 95.12 103 HIS B CA 1
ATOM 1769 C C . HIS B 1 103 ? 0.801 8.219 14.852 1 95.12 103 HIS B C 1
ATOM 1771 O O . HIS B 1 103 ? 0.297 9.109 15.547 1 95.12 103 HIS B O 1
ATOM 1777 N N . LEU B 1 104 ? 0.083 7.293 14.359 1 95.5 104 LEU B N 1
ATOM 1778 C CA . LEU B 1 104 ? -1.349 7.168 14.617 1 95.5 104 LEU B CA 1
ATOM 1779 C C . LEU B 1 104 ? -1.623 6.988 16.109 1 95.5 104 LEU B C 1
ATOM 1781 O O . LEU B 1 104 ? -2.494 7.66 16.672 1 95.5 104 LEU B O 1
ATOM 1785 N N . LYS B 1 105 ? -0.896 6.145 16.688 1 96.62 105 LYS B N 1
ATOM 1786 C CA . LYS B 1 105 ? -1.076 5.891 18.109 1 96.62 105 LYS B CA 1
ATOM 1787 C C . LYS B 1 105 ? -0.795 7.145 18.938 1 96.62 105 LYS B C 1
ATOM 1789 O O . LYS B 1 105 ? -1.495 7.426 19.906 1 96.62 105 LYS B O 1
ATOM 1794 N N . GLN B 1 106 ? 0.245 7.852 18.531 1 95 106 GLN B N 1
ATOM 1795 C CA . GLN B 1 106 ? 0.563 9.109 19.203 1 95 106 GLN B CA 1
ATOM 1796 C C . GLN B 1 106 ? -0.583 10.109 19.062 1 95 106 GLN B C 1
ATOM 1798 O O . GLN B 1 106 ? -0.976 10.742 20.047 1 95 106 GLN B O 1
ATOM 1803 N N . LYS B 1 107 ? -1.096 10.219 17.953 1 93.81 107 LYS B N 1
ATOM 1804 C CA . LYS B 1 107 ? -2.186 11.156 17.703 1 93.81 107 LYS B CA 1
ATOM 1805 C C . LYS B 1 107 ? -3.439 10.758 18.484 1 93.81 107 LYS B C 1
ATOM 1807 O O . LYS B 1 107 ? -4.152 11.617 19 1 93.81 107 LYS B O 1
ATOM 1812 N N . ILE B 1 108 ? -3.732 9.539 18.469 1 95.69 108 ILE B N 1
ATOM 1813 C CA . ILE B 1 108 ? -4.863 9.039 19.25 1 95.69 108 ILE B CA 1
ATOM 1814 C C . ILE B 1 108 ? -4.664 9.375 20.719 1 95.69 108 ILE B C 1
ATOM 1816 O O . ILE B 1 108 ? -5.598 9.828 21.391 1 95.69 108 ILE B O 1
ATOM 1820 N N . GLY B 1 109 ? -3.445 9.211 21.188 1 95.19 109 GLY B N 1
ATOM 1821 C CA . GLY B 1 109 ? -3.119 9.602 22.562 1 95.19 109 GLY B CA 1
ATOM 1822 C C . GLY B 1 109 ? -3.369 11.07 22.828 1 95.19 109 GLY B C 1
ATOM 1823 O O . GLY B 1 109 ? -3.916 11.43 23.875 1 95.19 109 GLY B O 1
ATOM 1824 N N . ASP B 1 110 ? -2.943 11.898 21.969 1 92.62 110 ASP B N 1
ATOM 1825 C CA . ASP B 1 110 ? -3.145 13.336 22.109 1 92.62 110 ASP B CA 1
ATOM 1826 C C . ASP B 1 110 ? -4.629 13.68 22.234 1 92.62 110 ASP B C 1
ATOM 1828 O O . ASP B 1 110 ? -5.016 14.531 23.031 1 92.62 110 ASP B O 1
ATOM 1832 N N . ILE B 1 111 ? -5.449 13.008 21.438 1 93.25 111 ILE B N 1
ATOM 1833 C CA . ILE B 1 111 ? -6.883 13.281 21.453 1 93.25 111 ILE B CA 1
ATOM 1834 C C . ILE B 1 111 ? -7.477 12.805 22.781 1 93.25 111 ILE B C 1
ATOM 1836 O O . ILE B 1 111 ? -8.336 13.477 23.359 1 93.25 111 ILE B O 1
ATOM 1840 N N . HIS B 1 112 ? -7.055 11.703 23.219 1 94.62 112 HIS B N 1
ATOM 1841 C CA . HIS B 1 112 ? -7.535 11.188 24.5 1 94.62 112 HIS B CA 1
ATOM 1842 C C . HIS B 1 112 ? -7.238 12.164 25.625 1 94.62 112 HIS B C 1
ATOM 1844 O O . HIS B 1 112 ? -8.062 12.352 26.531 1 94.62 112 HIS B O 1
ATOM 1850 N N . ILE B 1 113 ? -6.094 12.797 25.641 1 93.25 113 ILE B N 1
ATOM 1851 C CA . ILE B 1 113 ? -5.715 13.781 26.641 1 93.25 113 ILE B CA 1
ATOM 1852 C C . ILE B 1 113 ? -6.633 15 26.547 1 93.25 113 ILE B C 1
ATOM 1854 O O . ILE B 1 113 ? -7.102 15.516 27.562 1 93.25 113 ILE B O 1
ATOM 1858 N N . ARG B 1 114 ? -7 15.398 25.375 1 91.19 114 ARG B N 1
ATOM 1859 C CA . ARG B 1 114 ? -7.867 16.547 25.172 1 91.19 114 ARG B CA 1
ATOM 1860 C C . ARG B 1 114 ? -9.305 16.234 25.578 1 91.19 114 ARG B C 1
ATOM 1862 O O . ARG B 1 114 ? -10.016 17.109 26.078 1 91.19 114 ARG B O 1
ATOM 1869 N N . LEU B 1 115 ? -9.664 15.016 25.281 1 90.69 115 LEU B N 1
ATOM 1870 C CA . LEU B 1 115 ? -11.016 14.609 25.656 1 90.69 115 LEU B CA 1
ATOM 1871 C C . LEU B 1 115 ? -11.156 14.531 27.172 1 90.69 115 LEU B C 1
ATOM 1873 O O . LEU B 1 115 ? -12.234 14.789 27.719 1 90.69 115 LEU B O 1
ATOM 1877 N N . ALA B 1 116 ? -10.203 14.18 27.906 1 88.81 116 ALA B N 1
ATOM 1878 C CA . ALA B 1 116 ? -10.234 14.039 29.359 1 88.81 116 ALA B CA 1
ATOM 1879 C C . ALA B 1 116 ? -10.234 15.406 30.047 1 88.81 116 ALA B C 1
ATOM 1881 O O . ALA B 1 116 ? -10.602 15.516 31.219 1 88.81 116 ALA B O 1
ATOM 1882 N N . GLU B 1 117 ? -9.914 16.406 29.359 1 77.19 117 GLU B N 1
ATOM 1883 C CA . GLU B 1 117 ? -9.984 17.734 29.969 1 77.19 117 GLU B CA 1
ATOM 1884 C C . GLU B 1 117 ? -11.406 18.297 29.906 1 77.19 117 GLU B C 1
ATOM 1886 O O . GLU B 1 117 ? -12.156 18 28.984 1 77.19 117 GLU B O 1
#